Protein AF-A0A9X9F4F4-F1 (afdb_monomer)

Radius of gyration: 22.01 Å; Cα contacts (8 Å, |Δi|>4): 458; chains: 1; bounding box: 58×42×64 Å

Sequence (298 aa):
DYKIDKTKNDIFIENDKLVVYHFACITIFTENDFDLWSLGEISIPNNILNHIYTPYLERIQFVLKQLKDKFNKDTKQFLSKKDINKAQTLYKDSQLRRKMNQSNHFMNFSMIISKERLIQGLTSYYSLENFNAKFTVWICCMDDLTYQILEKLKLKHAILIPVKDIENHELLSIKNDRSLQEYCWTLKAPLCLHVLSLYPEVDHIIYCDADMYFFTAPNIILNEWWKYSVFLCPQRSSTEIESIHGIYQAGLVGFKNDQNSKEILTWWKDKCLEYCNNQYDVEMNRWGDQKYLNHIPN

pLDDT: mean 94.74, std 4.6, range [61.69, 98.81]

Structure (mmCIF, N/CA/C/O backbone):
data_AF-A0A9X9F4F4-F1
#
_entry.id   AF-A0A9X9F4F4-F1
#
loop_
_atom_site.group_PDB
_atom_site.id
_atom_site.type_symbol
_atom_site.label_atom_id
_atom_site.label_alt_id
_atom_site.label_comp_id
_atom_site.label_asym_id
_atom_site.label_entity_id
_atom_site.label_seq_id
_atom_site.pdbx_PDB_ins_code
_atom_site.Cartn_x
_atom_site.Cartn_y
_atom_site.Cartn_z
_atom_site.occupancy
_atom_site.B_iso_or_equiv
_atom_site.auth_seq_id
_atom_site.auth_comp_id
_atom_site.auth_asym_id
_atom_site.auth_atom_id
_atom_site.pdbx_PDB_model_num
ATOM 1 N N . ASP A 1 1 ? -21.954 -14.453 7.450 1.00 61.69 1 ASP A N 1
ATOM 2 C CA . ASP A 1 1 ? -22.001 -13.006 7.181 1.00 61.69 1 ASP A CA 1
ATOM 3 C C . ASP A 1 1 ? -23.396 -12.490 7.416 1.00 61.69 1 ASP A C 1
ATOM 5 O O . ASP A 1 1 ? -24.299 -12.905 6.703 1.00 61.69 1 ASP A O 1
ATOM 9 N N . TYR A 1 2 ? -23.571 -11.659 8.444 1.00 76.44 2 TYR A N 1
ATOM 10 C CA . TYR A 1 2 ? -24.844 -10.980 8.654 1.00 76.44 2 TYR A CA 1
ATOM 11 C C . TYR A 1 2 ? -24.893 -9.699 7.821 1.00 76.44 2 TYR A C 1
ATOM 13 O O . TYR A 1 2 ? -23.916 -8.940 7.776 1.00 76.44 2 TYR A O 1
ATOM 21 N N . LYS A 1 3 ? -26.025 -9.433 7.175 1.00 82.19 3 LYS A N 1
ATOM 22 C CA . LYS A 1 3 ? -26.271 -8.175 6.479 1.00 82.19 3 LYS A CA 1
ATOM 23 C C . LYS A 1 3 ? -26.500 -7.074 7.511 1.00 82.19 3 LYS A C 1
ATOM 25 O O . LYS A 1 3 ? -27.398 -7.166 8.340 1.00 82.19 3 LYS A O 1
ATOM 30 N N . ILE A 1 4 ? -25.676 -6.029 7.460 1.00 86.81 4 ILE A N 1
ATOM 31 C CA . ILE A 1 4 ? -25.854 -4.834 8.290 1.00 86.81 4 ILE A CA 1
ATOM 32 C C . ILE A 1 4 ? -26.384 -3.722 7.406 1.00 86.81 4 ILE A C 1
ATOM 34 O O . ILE A 1 4 ? -25.671 -3.256 6.516 1.00 86.81 4 ILE A O 1
ATOM 38 N N . ASP A 1 5 ? -27.604 -3.284 7.685 1.00 83.12 5 ASP A N 1
ATOM 39 C CA . ASP A 1 5 ? -28.220 -2.148 7.015 1.00 83.12 5 ASP A CA 1
ATOM 40 C C . ASP A 1 5 ? -28.295 -0.968 7.989 1.00 83.12 5 ASP A C 1
ATOM 42 O O . ASP A 1 5 ? -28.685 -1.106 9.150 1.00 83.12 5 ASP A O 1
ATOM 46 N N . LYS A 1 6 ? -27.911 0.223 7.524 1.00 81.81 6 LYS A N 1
ATOM 47 C CA . LYS A 1 6 ? -28.028 1.463 8.296 1.00 81.81 6 LYS A CA 1
ATOM 48 C C . LYS A 1 6 ? -29.009 2.401 7.612 1.00 81.81 6 LYS A C 1
ATOM 50 O O . LYS A 1 6 ? -28.782 2.861 6.496 1.00 81.81 6 LYS A O 1
ATOM 55 N N . THR A 1 7 ? -30.080 2.728 8.322 1.00 83.94 7 THR A N 1
ATOM 56 C CA . THR A 1 7 ? -30.964 3.846 7.979 1.00 83.94 7 THR A CA 1
ATOM 57 C C . THR A 1 7 ? -30.483 5.116 8.689 1.00 83.94 7 THR A C 1
ATOM 59 O O . THR A 1 7 ? -29.513 5.092 9.448 1.00 83.94 7 THR A O 1
ATOM 62 N N . LYS A 1 8 ? -31.147 6.257 8.468 1.00 78.56 8 LYS A N 1
ATOM 63 C CA . LYS A 1 8 ? -30.729 7.543 9.055 1.00 78.56 8 LYS A CA 1
ATOM 64 C C . LYS A 1 8 ? -30.607 7.502 10.588 1.00 78.56 8 LYS A C 1
ATOM 66 O O . LYS A 1 8 ? -29.717 8.157 11.122 1.00 78.56 8 LYS A O 1
ATOM 71 N N . ASN A 1 9 ? -31.458 6.727 11.264 1.00 83.69 9 ASN A N 1
ATOM 72 C CA . ASN A 1 9 ? -31.526 6.686 12.728 1.00 83.69 9 ASN A CA 1
ATOM 73 C C . ASN A 1 9 ? -31.243 5.303 13.329 1.00 83.69 9 ASN A C 1
ATOM 75 O O . ASN A 1 9 ? -30.870 5.232 14.494 1.00 83.69 9 ASN A O 1
ATOM 79 N N . ASP A 1 10 ? -31.397 4.228 12.552 1.00 91.56 10 ASP A N 1
ATOM 80 C CA . ASP A 1 10 ? -31.402 2.863 13.075 1.00 91.56 10 ASP A CA 1
ATOM 81 C C . ASP A 1 10 ? -30.423 1.961 12.319 1.00 91.56 10 ASP A C 1
ATOM 83 O O . ASP A 1 10 ? -30.266 2.078 11.098 1.00 91.56 10 ASP A O 1
ATOM 87 N N . ILE A 1 11 ? -29.796 1.046 13.056 1.00 93.00 11 ILE A N 1
ATOM 88 C CA . ILE A 1 11 ? -28.955 -0.032 12.530 1.00 93.00 11 ILE A CA 1
ATOM 89 C C . ILE A 1 11 ? -29.763 -1.324 12.611 1.00 93.00 11 ILE A C 1
ATOM 91 O O . ILE A 1 11 ? -30.429 -1.567 13.616 1.00 93.00 11 ILE A O 1
ATOM 95 N N . PHE A 1 12 ? -29.688 -2.145 11.574 1.00 92.62 12 PHE A N 1
ATOM 96 C CA . PHE A 1 12 ? -30.334 -3.447 11.502 1.00 92.62 12 PHE A CA 1
ATOM 97 C C . PHE A 1 12 ? -29.280 -4.532 11.302 1.0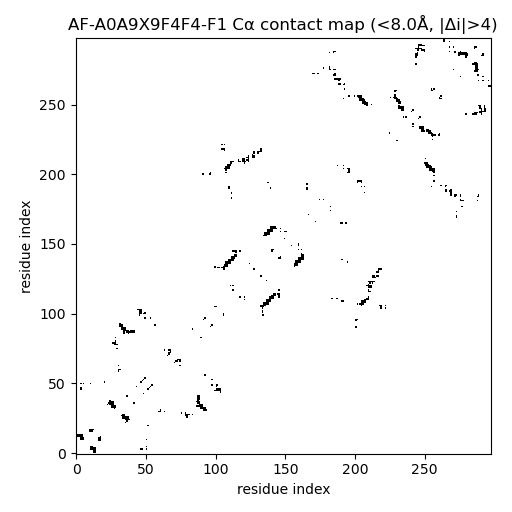0 92.62 12 PHE A C 1
ATOM 99 O O . PHE A 1 12 ? -28.302 -4.325 10.580 1.00 92.62 12 PHE A O 1
ATOM 106 N N . ILE A 1 13 ? -29.485 -5.673 11.953 1.00 91.81 13 ILE A N 1
ATOM 107 C CA . ILE A 1 13 ? -28.789 -6.923 11.652 1.00 91.81 13 ILE A CA 1
ATOM 108 C C . ILE A 1 13 ? -29.833 -7.824 11.004 1.00 91.81 13 ILE A C 1
ATOM 110 O O . ILE A 1 13 ? -30.834 -8.158 11.634 1.00 91.81 13 ILE A O 1
ATOM 114 N N . GLU A 1 14 ? -29.632 -8.163 9.735 1.00 89.50 14 GLU A N 1
ATOM 115 C CA . GLU A 1 14 ? -30.674 -8.727 8.877 1.00 89.50 14 GLU A CA 1
ATOM 116 C C . GLU A 1 14 ? -31.918 -7.825 8.853 1.00 89.50 14 GLU A C 1
ATOM 118 O O . GLU A 1 14 ? -31.863 -6.697 8.366 1.00 89.50 14 GLU A O 1
ATOM 123 N N . ASN A 1 15 ? -33.032 -8.302 9.408 1.00 91.31 15 ASN A N 1
ATOM 124 C CA . ASN A 1 15 ? -34.292 -7.570 9.483 1.00 91.31 15 ASN A CA 1
ATOM 125 C C . ASN A 1 15 ? -34.570 -7.020 10.891 1.00 91.31 15 ASN A C 1
ATOM 127 O O . ASN A 1 15 ? -35.565 -6.322 11.090 1.00 91.31 15 ASN A O 1
ATOM 131 N N . ASP A 1 16 ? -33.703 -7.310 11.863 1.00 93.12 16 ASP A N 1
ATOM 132 C CA . ASP A 1 16 ? -33.916 -6.960 13.261 1.00 93.12 16 ASP A CA 1
ATOM 133 C C . ASP A 1 16 ? -33.213 -5.654 13.613 1.00 93.12 16 ASP A C 1
ATOM 135 O O . ASP A 1 16 ? -32.014 -5.467 13.388 1.00 93.12 16 ASP A O 1
ATOM 139 N N . LYS A 1 17 ? -33.971 -4.728 14.204 1.00 94.94 17 LYS A N 1
ATOM 140 C CA . LYS A 1 17 ? -33.437 -3.451 14.676 1.00 94.94 17 LYS A CA 1
ATOM 141 C C . LYS A 1 17 ? -32.487 -3.685 15.850 1.00 94.94 17 LYS A C 1
ATOM 143 O O . LYS A 1 17 ? -32.887 -4.195 16.896 1.00 94.94 17 LYS A O 1
ATOM 148 N N . LEU A 1 18 ? -31.242 -3.242 15.706 1.00 94.94 18 LEU A N 1
ATOM 149 C CA . LEU A 1 18 ? -30.229 -3.324 16.749 1.00 94.94 18 LEU A CA 1
ATOM 150 C C . LEU A 1 18 ? -30.522 -2.298 17.849 1.00 94.94 18 LEU A C 1
ATOM 152 O O . LEU A 1 18 ? -30.430 -1.090 17.633 1.00 94.94 18 LEU A O 1
ATOM 156 N N . VAL A 1 19 ? -30.856 -2.788 19.044 1.00 94.25 19 VAL A N 1
ATOM 157 C CA . VAL A 1 19 ? -31.113 -1.949 20.228 1.00 94.25 19 VAL A CA 1
ATOM 158 C C . VAL A 1 19 ? -29.883 -1.862 21.132 1.00 94.25 19 VAL A C 1
ATOM 160 O O . VAL A 1 19 ? -29.534 -0.785 21.609 1.00 94.25 19 VAL A O 1
ATOM 163 N N . VAL A 1 20 ? -29.214 -2.992 21.366 1.00 94.12 20 VAL A N 1
ATOM 164 C CA . VAL A 1 20 ? -28.024 -3.086 22.215 1.00 94.12 20 VAL A CA 1
ATOM 165 C C . VAL A 1 20 ? -27.033 -4.069 21.605 1.00 94.12 20 VAL A C 1
ATOM 167 O O . VAL A 1 20 ? -27.428 -5.099 21.065 1.00 94.12 20 VAL A O 1
ATOM 170 N N . TYR A 1 21 ? -25.744 -3.750 21.704 1.00 93.88 21 TYR A N 1
ATOM 171 C CA . TYR A 1 21 ? -24.652 -4.626 21.299 1.00 93.88 21 TYR A CA 1
ATOM 172 C C . TYR A 1 21 ? -23.685 -4.792 22.470 1.00 93.88 21 TYR A C 1
ATOM 174 O O . TYR A 1 21 ? -23.267 -3.810 23.086 1.00 93.88 21 TYR A O 1
ATOM 182 N N . HIS A 1 22 ? -23.346 -6.034 22.800 1.00 94.69 22 HIS A N 1
ATOM 183 C CA . HIS A 1 22 ? -22.401 -6.333 23.867 1.00 94.69 22 HIS A CA 1
ATOM 184 C C . HIS A 1 22 ? -20.982 -6.418 23.290 1.00 94.69 22 HIS A C 1
ATOM 186 O O . HIS A 1 22 ? -20.635 -7.388 22.621 1.00 94.69 22 HIS A O 1
ATOM 192 N N . PHE A 1 23 ? -20.149 -5.413 23.573 1.00 94.75 23 PHE A N 1
ATOM 193 C CA . PHE A 1 23 ? -18.733 -5.365 23.181 1.00 94.75 23 PHE A CA 1
ATOM 194 C C . PHE A 1 23 ? -17.868 -6.220 24.119 1.00 94.75 23 PHE A C 1
ATOM 196 O O . PHE A 1 23 ? -17.031 -5.715 24.868 1.00 94.75 23 PHE A O 1
ATOM 203 N N . ALA A 1 24 ? -18.132 -7.525 24.128 1.00 91.75 24 ALA A N 1
ATOM 204 C CA . ALA A 1 24 ? -17.438 -8.473 24.985 1.00 91.75 24 ALA A CA 1
ATOM 205 C C . ALA A 1 24 ? -15.931 -8.511 24.685 1.00 91.75 24 ALA A C 1
ATOM 207 O O . ALA A 1 24 ? -15.508 -8.431 23.534 1.00 91.75 24 ALA A O 1
ATOM 208 N N . CYS A 1 25 ? -15.126 -8.675 25.738 1.00 94.38 25 CYS A N 1
ATOM 209 C CA . CYS A 1 25 ? -13.682 -8.921 25.647 1.00 94.38 25 CYS A CA 1
ATOM 210 C C . CYS A 1 25 ? -12.856 -7.819 24.956 1.00 94.38 25 CYS A C 1
ATOM 212 O O . CYS A 1 25 ? -11.694 -8.074 24.618 1.00 94.38 25 CYS A O 1
ATOM 214 N N . ILE A 1 26 ? -13.405 -6.608 24.803 1.00 96.44 26 ILE A N 1
ATOM 215 C CA . ILE A 1 26 ? -12.648 -5.458 24.309 1.00 96.44 26 ILE A CA 1
ATOM 216 C C . ILE A 1 26 ? -11.576 -5.045 25.324 1.00 96.44 26 ILE A C 1
ATOM 218 O O . ILE A 1 26 ? -11.833 -4.941 26.526 1.00 96.44 26 ILE A O 1
ATOM 222 N N . THR A 1 27 ? -10.360 -4.801 24.845 1.00 97.19 27 THR A N 1
ATOM 223 C CA . THR A 1 27 ? -9.268 -4.232 25.645 1.00 97.19 27 THR A CA 1
ATOM 224 C C . THR A 1 27 ? -8.914 -2.859 25.090 1.00 97.19 27 THR A C 1
ATOM 226 O O . THR A 1 27 ? -8.749 -2.710 23.886 1.00 97.19 27 THR A O 1
ATOM 229 N N . ILE A 1 28 ? -8.787 -1.857 25.960 1.00 97.38 28 ILE A N 1
ATOM 230 C CA . ILE A 1 28 ? -8.429 -0.483 25.582 1.00 97.38 28 ILE A CA 1
ATOM 231 C C . ILE A 1 28 ? -6.976 -0.249 26.005 1.00 97.38 28 ILE A C 1
A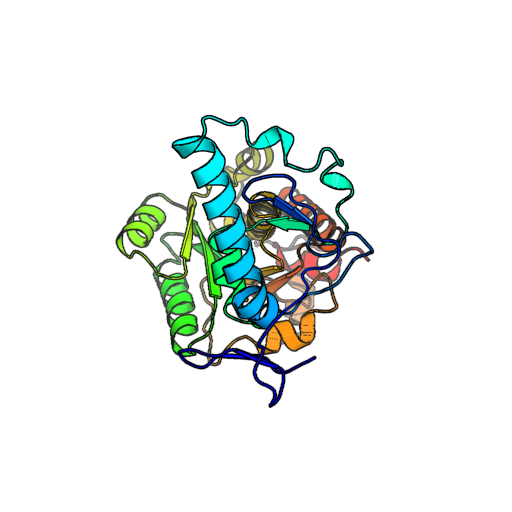TOM 233 O O . ILE A 1 28 ? -6.697 -0.226 27.204 1.00 97.38 28 ILE A O 1
ATOM 237 N N . PHE A 1 29 ? -6.052 -0.108 25.054 1.00 96.62 29 PHE A N 1
ATOM 238 C CA . PHE A 1 29 ? -4.634 0.156 25.342 1.00 96.62 29 PHE A CA 1
ATOM 239 C C . PHE A 1 29 ? -4.330 1.654 25.353 1.00 96.62 29 PHE A C 1
ATOM 241 O O . PHE A 1 29 ? -3.624 2.139 26.237 1.00 96.62 29 PHE A O 1
ATOM 248 N N . THR A 1 30 ? -4.884 2.391 24.388 1.00 94.44 30 THR A N 1
ATOM 249 C CA . THR A 1 30 ? -4.762 3.851 24.267 1.00 94.44 30 THR A CA 1
ATOM 250 C C . THR A 1 30 ? -6.112 4.462 23.873 1.00 94.44 30 THR A C 1
ATOM 252 O O . THR A 1 30 ? -7.121 3.766 23.798 1.00 94.44 30 THR A O 1
ATOM 255 N N . GLU A 1 31 ? -6.153 5.771 23.610 1.00 92.94 31 GLU A N 1
ATOM 256 C CA . GLU A 1 31 ? -7.338 6.424 23.032 1.00 92.94 31 GLU A CA 1
ATOM 257 C C . GLU A 1 31 ? -7.681 5.894 21.624 1.00 92.94 31 GLU A C 1
ATOM 259 O O . GLU A 1 31 ? -8.823 6.030 21.186 1.00 92.94 31 GLU A O 1
ATOM 264 N N . ASN A 1 32 ? -6.716 5.281 20.926 1.00 94.56 32 ASN A N 1
ATOM 265 C CA . ASN A 1 32 ? -6.869 4.830 19.542 1.00 94.56 32 ASN A CA 1
ATOM 266 C C . ASN A 1 32 ? -6.520 3.351 19.323 1.00 94.56 32 ASN A C 1
ATOM 268 O O . ASN A 1 32 ? -6.837 2.829 18.261 1.00 94.56 32 ASN A O 1
ATOM 272 N N . ASP A 1 33 ? -5.890 2.675 20.282 1.00 95.69 33 ASP A N 1
ATOM 273 C CA . ASP A 1 33 ? -5.442 1.289 20.137 1.00 95.69 33 ASP A CA 1
ATOM 274 C C . ASP A 1 33 ? -6.273 0.351 21.014 1.00 95.69 33 ASP A C 1
ATOM 276 O O . ASP A 1 33 ? -6.352 0.511 22.240 1.00 95.69 33 ASP A O 1
ATOM 280 N N . PHE A 1 34 ? -6.866 -0.656 20.376 1.00 96.62 34 PHE A N 1
ATOM 281 C CA . PHE A 1 34 ? -7.807 -1.592 20.979 1.00 96.62 34 PHE A CA 1
ATOM 282 C C . PHE A 1 34 ? -7.467 -3.039 20.607 1.00 96.62 34 PHE A C 1
ATOM 284 O O . PHE A 1 34 ? -6.945 -3.303 19.529 1.00 96.62 34 PHE A O 1
ATOM 291 N N . ASP A 1 35 ? -7.825 -3.987 21.470 1.00 96.94 35 ASP A N 1
ATOM 292 C CA . ASP A 1 35 ? -8.079 -5.373 21.065 1.00 96.94 35 ASP A CA 1
ATOM 293 C C . ASP A 1 35 ? -9.596 -5.537 20.988 1.00 96.94 35 ASP A C 1
ATOM 295 O O . ASP A 1 35 ? -10.263 -5.467 22.025 1.00 96.94 35 ASP A O 1
ATOM 299 N N . LEU A 1 36 ? -10.160 -5.682 19.785 1.00 96.44 36 LEU A N 1
ATOM 300 C CA . LEU A 1 36 ? -11.618 -5.756 19.621 1.00 96.44 36 LEU A CA 1
ATOM 301 C C . LEU A 1 36 ? -12.203 -7.083 20.108 1.00 96.44 36 LEU A C 1
ATOM 303 O O . LEU A 1 36 ? -13.408 -7.149 20.361 1.00 96.44 36 LEU A O 1
ATOM 307 N N . TRP A 1 37 ? -11.365 -8.113 20.248 1.00 96.00 37 TRP A N 1
ATOM 308 C CA . TRP A 1 37 ? -11.750 -9.429 20.735 1.00 96.00 37 TRP A CA 1
ATOM 309 C C . TRP A 1 37 ? -10.528 -10.177 21.280 1.00 96.00 37 TRP A C 1
ATOM 311 O O . TRP A 1 37 ? -9.806 -10.850 20.554 1.00 96.00 37 TRP A O 1
ATOM 321 N N . SER A 1 38 ? -10.318 -10.099 22.595 1.00 94.38 38 SER A N 1
ATOM 322 C CA . SER A 1 38 ? -9.105 -10.642 23.232 1.00 94.38 38 SER A CA 1
ATOM 323 C C . SER A 1 38 ? -9.073 -12.164 23.449 1.00 94.38 38 SER A C 1
ATOM 325 O O . SER A 1 38 ? -8.119 -12.667 24.041 1.00 94.38 38 SER A O 1
ATOM 327 N N . LEU A 1 39 ? -10.095 -12.908 23.003 1.00 93.38 39 LEU A N 1
ATOM 328 C CA . LEU A 1 39 ? -10.155 -14.374 23.145 1.00 93.38 39 LEU A CA 1
ATOM 329 C C . LEU A 1 39 ? -9.643 -15.140 21.913 1.00 93.38 39 LEU A C 1
ATOM 331 O O . LEU A 1 39 ? -9.576 -16.366 21.960 1.00 93.38 39 LEU A O 1
ATOM 335 N N . GLY A 1 40 ? -9.297 -14.450 20.826 1.00 92.50 40 GLY A N 1
ATOM 336 C CA . GLY A 1 40 ? -8.729 -15.059 19.623 1.00 92.50 40 GLY A CA 1
ATOM 337 C C . GLY A 1 40 ? -8.733 -14.106 18.432 1.00 92.50 40 GLY A C 1
ATOM 338 O O . GLY A 1 40 ? -9.231 -12.987 18.522 1.00 92.50 40 GLY A O 1
ATOM 339 N N . GLU A 1 41 ? -8.167 -14.536 17.314 1.00 90.25 41 GLU A N 1
ATOM 340 C CA . GLU A 1 41 ? -8.208 -13.765 16.071 1.00 90.25 41 GLU A CA 1
ATOM 341 C C . GLU A 1 41 ? -9.572 -13.920 15.396 1.00 90.25 41 GLU A C 1
ATOM 343 O O . GLU A 1 41 ? -10.027 -15.036 15.130 1.00 90.25 41 GLU A O 1
ATOM 348 N N . ILE A 1 42 ? -10.231 -12.796 15.106 1.00 90.31 42 ILE A N 1
ATOM 349 C CA . ILE A 1 42 ? -11.454 -12.775 14.300 1.00 90.31 42 ILE A CA 1
ATOM 350 C C . ILE A 1 42 ? -11.366 -11.717 13.204 1.00 90.31 42 ILE A C 1
ATOM 352 O O . ILE A 1 42 ? -10.881 -10.606 13.411 1.00 90.31 42 ILE A O 1
ATOM 356 N N . SER A 1 43 ? -11.895 -12.046 12.026 1.00 87.31 43 SER A N 1
ATOM 357 C CA . SER A 1 43 ? -12.131 -11.057 10.977 1.00 87.31 43 SER A CA 1
ATOM 358 C C . SER A 1 43 ? -13.493 -10.406 11.207 1.00 87.31 43 SER A C 1
ATOM 360 O O . SER A 1 43 ? -14.519 -11.087 11.197 1.00 87.31 43 SER A O 1
ATOM 362 N N . ILE A 1 44 ? -13.502 -9.093 11.444 1.00 90.19 44 ILE A N 1
ATOM 363 C CA . ILE A 1 44 ? -14.729 -8.314 11.625 1.00 90.19 44 ILE A CA 1
ATOM 364 C C . ILE A 1 44 ? -15.024 -7.573 10.313 1.00 90.19 44 ILE A C 1
ATOM 366 O O . ILE A 1 44 ? -14.214 -6.742 9.902 1.00 90.19 44 ILE A O 1
ATOM 370 N N . PRO A 1 45 ? -16.173 -7.822 9.662 1.00 89.44 45 PRO A N 1
ATOM 371 C CA . PRO A 1 45 ? -16.588 -7.089 8.471 1.00 89.44 45 PRO A CA 1
ATOM 372 C C . PRO A 1 45 ? -16.561 -5.562 8.652 1.00 89.44 45 PRO A C 1
ATOM 374 O O . PRO A 1 45 ? -17.011 -5.032 9.672 1.00 89.44 45 PRO A O 1
ATOM 377 N N . ASN A 1 46 ? -16.101 -4.836 7.631 1.00 90.69 46 ASN A N 1
ATOM 378 C CA . ASN A 1 46 ? -15.990 -3.373 7.646 1.00 90.69 46 ASN A CA 1
ATOM 379 C C . ASN A 1 46 ? -17.330 -2.676 7.919 1.00 90.69 46 ASN A C 1
ATOM 381 O O . ASN A 1 46 ? -17.366 -1.687 8.646 1.00 90.69 46 ASN A O 1
ATOM 385 N N . ASN A 1 47 ? -18.449 -3.203 7.416 1.00 89.19 47 ASN A N 1
ATOM 386 C CA . ASN A 1 47 ? -19.780 -2.674 7.736 1.00 89.19 47 ASN A CA 1
ATOM 387 C C . ASN A 1 47 ? -20.129 -2.787 9.237 1.00 89.19 47 ASN A C 1
ATOM 389 O O . ASN A 1 47 ? -20.716 -1.853 9.786 1.00 89.19 47 ASN A O 1
ATOM 393 N N . ILE A 1 48 ? -19.725 -3.866 9.919 1.00 92.12 48 ILE A N 1
ATOM 394 C CA . ILE A 1 48 ? -19.851 -4.006 11.381 1.00 92.12 48 ILE A CA 1
ATOM 395 C C . ILE A 1 48 ? -18.916 -3.019 12.084 1.00 92.12 48 ILE A C 1
ATOM 397 O O . ILE A 1 48 ? -19.351 -2.307 12.994 1.00 92.12 48 ILE A O 1
ATOM 401 N N . LEU A 1 49 ? -17.659 -2.917 11.639 1.00 93.94 49 LEU A N 1
ATOM 402 C CA . LEU A 1 49 ? -16.708 -1.954 12.196 1.00 93.94 49 LEU A CA 1
ATOM 403 C C . LEU A 1 49 ? -17.246 -0.518 12.100 1.00 93.94 49 LEU A C 1
ATOM 405 O O . LEU A 1 49 ? -17.264 0.199 13.093 1.00 93.94 49 LEU A O 1
ATOM 409 N N . ASN A 1 50 ? -17.758 -0.124 10.936 1.00 93.38 50 ASN A N 1
ATOM 410 C CA . ASN A 1 50 ? -18.259 1.221 10.654 1.00 93.38 50 ASN A CA 1
ATOM 411 C C . ASN A 1 50 ? -19.565 1.554 11.380 1.00 93.38 50 ASN A C 1
ATOM 413 O O . ASN A 1 50 ? -19.745 2.663 11.880 1.00 93.38 50 ASN A O 1
ATOM 417 N N . HIS A 1 51 ? -20.525 0.629 11.394 1.00 92.38 51 HIS A N 1
ATOM 418 C CA . HIS A 1 51 ? -21.860 0.928 11.904 1.00 92.38 51 HIS A CA 1
ATOM 419 C C . HIS A 1 51 ? -22.020 0.619 13.390 1.00 92.38 51 HIS A C 1
ATOM 421 O O . HIS A 1 51 ? -22.779 1.324 14.046 1.00 92.38 51 HIS A O 1
ATOM 427 N N . ILE A 1 52 ? -21.294 -0.364 13.929 1.00 93.88 52 ILE A N 1
ATOM 428 C CA . ILE A 1 52 ? -21.452 -0.822 15.317 1.00 93.88 52 ILE A CA 1
ATOM 429 C C . ILE A 1 52 ? -20.253 -0.408 16.178 1.00 93.88 52 ILE A C 1
ATOM 431 O O . ILE A 1 52 ? -20.446 0.227 17.215 1.00 93.88 52 ILE A O 1
ATOM 435 N N . TYR A 1 53 ? -19.018 -0.702 15.755 1.00 95.56 53 TYR A N 1
ATOM 436 C 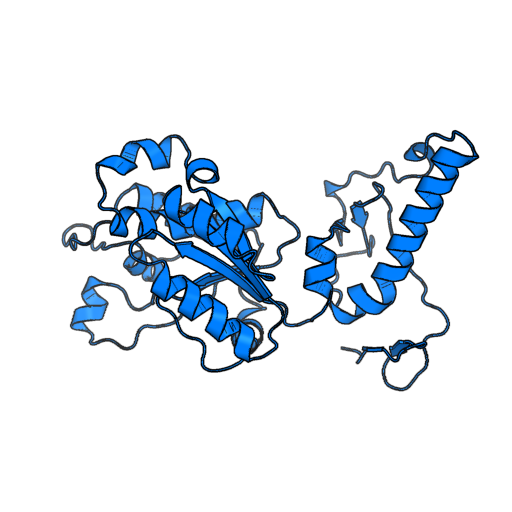CA . TYR A 1 53 ? -17.835 -0.403 16.575 1.00 95.56 53 TYR A CA 1
ATOM 437 C C . TYR A 1 53 ? -17.465 1.081 16.569 1.00 95.56 53 TYR A C 1
ATOM 439 O O . TYR A 1 53 ? -17.243 1.640 17.638 1.00 95.56 53 TYR A O 1
ATOM 447 N N . THR A 1 54 ? -17.439 1.757 15.416 1.00 94.88 54 THR A N 1
ATOM 448 C CA . THR A 1 54 ? -17.012 3.166 15.332 1.00 94.88 54 THR A CA 1
ATOM 449 C C . THR A 1 54 ? -17.782 4.087 16.292 1.00 94.88 54 THR A C 1
ATOM 451 O O . THR A 1 54 ? -17.117 4.780 17.061 1.00 94.88 54 THR A O 1
ATOM 454 N N . PRO A 1 55 ? -19.132 4.067 16.372 1.00 94.00 55 PRO A N 1
ATOM 455 C CA . PRO A 1 55 ? -19.856 4.904 17.336 1.00 94.00 55 PRO A CA 1
ATOM 456 C C . PRO A 1 55 ? -19.494 4.616 18.802 1.00 94.00 55 PRO A C 1
ATOM 458 O O . PRO A 1 55 ? -19.506 5.517 19.644 1.00 94.00 55 PRO A O 1
ATOM 461 N N . TYR A 1 56 ? -19.175 3.359 19.120 1.00 96.25 56 TYR A N 1
ATOM 462 C CA . TYR A 1 56 ? -18.761 2.955 20.460 1.00 96.25 56 TYR A CA 1
ATOM 463 C C . TYR A 1 56 ? -17.341 3.436 20.789 1.00 96.25 56 TYR A C 1
ATOM 465 O O . TYR A 1 56 ? -17.132 4.029 21.848 1.00 96.25 56 TYR A O 1
ATOM 473 N N . LEU A 1 57 ? -16.386 3.268 19.869 1.00 96.50 57 LEU A N 1
ATOM 474 C CA . LEU A 1 57 ? -15.006 3.737 20.042 1.00 96.50 57 LEU A CA 1
ATOM 475 C C . LEU A 1 57 ? -14.934 5.270 20.152 1.00 96.50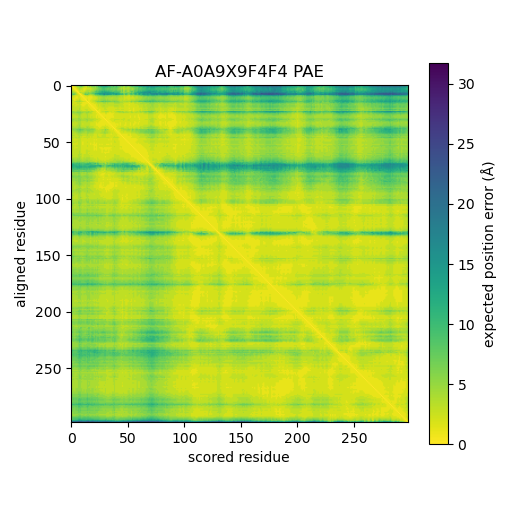 57 LEU A C 1
ATOM 477 O O . LEU A 1 57 ? -14.257 5.793 21.036 1.00 96.50 57 LEU A O 1
ATOM 481 N N . GLU A 1 58 ? -15.724 5.998 19.355 1.00 95.38 58 GLU A N 1
ATOM 482 C CA . GLU A 1 58 ? -15.878 7.456 19.481 1.00 95.38 58 GLU A CA 1
ATOM 483 C C . GLU A 1 58 ? -16.399 7.863 20.862 1.00 95.38 58 GLU A C 1
ATOM 485 O O . GLU A 1 58 ? -15.950 8.851 21.453 1.00 95.38 58 GLU A O 1
ATOM 490 N N . ARG A 1 59 ? -17.345 7.092 21.414 1.00 96.69 59 ARG A N 1
ATOM 491 C CA . ARG A 1 59 ? -17.862 7.341 22.759 1.00 96.69 59 ARG A CA 1
ATOM 492 C C . ARG A 1 59 ? -16.805 7.069 23.828 1.00 96.69 59 ARG A C 1
ATOM 494 O O . ARG A 1 59 ? -16.734 7.849 24.777 1.00 96.69 59 ARG A O 1
ATOM 501 N N . ILE A 1 60 ? -15.979 6.031 23.676 1.00 95.81 60 ILE A N 1
ATOM 502 C CA . ILE A 1 60 ? -14.836 5.774 24.568 1.00 95.81 60 ILE A CA 1
ATOM 503 C C . ILE A 1 60 ? -13.870 6.963 24.542 1.00 95.81 60 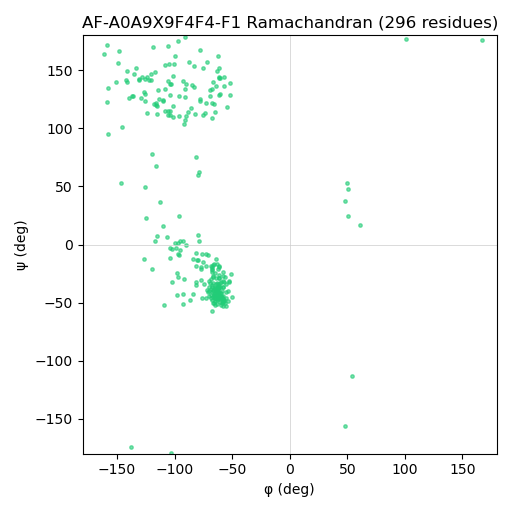ILE A C 1
ATOM 505 O O . ILE A 1 60 ? -13.569 7.516 25.599 1.00 95.81 60 ILE A O 1
ATOM 509 N N . GLN A 1 61 ? -13.447 7.406 23.354 1.00 94.62 61 GLN A N 1
ATOM 510 C CA . GLN A 1 61 ? -12.563 8.566 23.183 1.00 94.62 61 GLN A CA 1
ATOM 511 C C . GLN A 1 61 ? -13.138 9.821 23.848 1.00 94.62 61 GLN A C 1
ATOM 513 O O . GLN A 1 61 ? -12.445 10.516 24.593 1.00 94.62 61 GLN A O 1
ATOM 518 N N . PHE A 1 62 ? -14.430 10.087 23.640 1.00 95.19 62 PHE A N 1
ATOM 519 C CA . PHE A 1 62 ? -15.121 11.200 24.284 1.00 95.19 62 PHE A CA 1
ATOM 520 C C . PHE A 1 62 ? -15.093 11.096 25.817 1.00 95.19 62 PHE A C 1
ATOM 522 O O . PHE A 1 62 ? -14.809 12.086 26.491 1.00 95.19 62 PHE A O 1
ATOM 529 N N . VAL A 1 63 ? -15.365 9.914 26.382 1.00 95.19 63 VAL A N 1
ATOM 530 C CA . VAL A 1 63 ? -15.347 9.692 27.837 1.00 95.19 63 VAL A CA 1
ATOM 531 C C . VAL A 1 63 ? -13.939 9.864 28.407 1.00 95.19 63 VAL A C 1
ATOM 533 O O . VAL A 1 63 ? -13.785 10.558 29.412 1.00 95.19 63 VAL A O 1
ATOM 536 N N . LEU A 1 64 ? -12.909 9.308 27.759 1.00 93.88 64 LEU A N 1
ATOM 537 C CA . LEU A 1 64 ? -11.510 9.486 28.166 1.00 93.88 64 LEU A CA 1
ATOM 538 C C . LEU A 1 64 ? -11.130 10.971 28.179 1.00 93.88 64 LEU A C 1
ATOM 540 O O . LEU A 1 64 ? -10.612 11.468 29.182 1.00 93.88 64 LEU A O 1
ATOM 544 N N . LYS A 1 65 ? -11.486 11.709 27.123 1.00 92.75 65 LYS A N 1
ATOM 545 C CA . LYS A 1 65 ? -11.269 13.157 27.054 1.00 92.75 65 LYS A CA 1
ATOM 546 C C . LYS A 1 65 ? -11.989 13.906 28.179 1.00 92.75 65 LYS A C 1
ATOM 548 O O . LYS A 1 65 ? -11.384 14.749 28.830 1.00 92.75 65 LYS A O 1
ATOM 553 N N . GLN A 1 66 ? -13.250 13.579 28.469 1.00 93.75 66 GLN A N 1
ATOM 554 C CA . GLN A 1 66 ? -13.990 14.199 29.577 1.00 93.75 66 GLN A CA 1
ATOM 555 C C . GLN A 1 66 ? -13.359 13.908 30.947 1.00 93.75 66 GLN A C 1
ATOM 557 O O . GLN A 1 66 ? -13.311 14.798 31.794 1.00 93.75 66 GLN A O 1
ATOM 562 N N . LEU A 1 67 ? -12.857 12.689 31.176 1.00 92.12 67 LEU A N 1
ATOM 563 C CA . LEU A 1 67 ? -12.174 12.329 32.424 1.00 92.12 67 LEU A CA 1
ATOM 564 C C . LEU A 1 67 ? -10.896 13.145 32.631 1.00 92.12 67 LEU A C 1
ATOM 566 O O . LEU A 1 67 ? -10.634 13.619 33.739 1.00 92.12 67 LEU A O 1
ATOM 570 N N . LYS A 1 68 ? -10.140 13.352 31.554 1.00 90.62 68 LYS A N 1
ATOM 571 C CA . LYS A 1 68 ? -8.947 14.192 31.563 1.00 90.62 68 LYS A CA 1
ATOM 572 C C . LYS A 1 68 ? -9.299 15.664 31.781 1.00 90.62 68 LYS A C 1
ATOM 574 O O . LYS A 1 68 ? -8.853 16.256 32.758 1.00 90.62 68 LYS A O 1
ATOM 579 N N . ASP A 1 69 ? -10.143 16.230 30.922 1.00 92.00 69 ASP A N 1
ATOM 580 C CA . ASP A 1 69 ? -10.395 17.673 30.867 1.00 92.00 69 ASP A CA 1
ATOM 581 C C . ASP A 1 69 ? -11.204 18.173 32.073 1.00 92.00 69 ASP A C 1
ATOM 583 O O . ASP A 1 69 ? -10.951 19.257 32.595 1.00 92.00 69 ASP A O 1
ATOM 587 N N . LYS A 1 70 ? -12.191 17.392 32.528 1.00 88.31 70 LYS A N 1
ATOM 588 C CA . LYS A 1 70 ? -13.164 17.838 33.536 1.00 88.31 70 LYS A CA 1
ATOM 589 C C . LYS A 1 70 ? -12.807 17.414 34.957 1.00 88.31 70 LYS A C 1
ATOM 591 O O . LYS A 1 70 ? -13.197 18.082 35.909 1.00 88.31 70 LYS A O 1
ATOM 596 N N . PHE A 1 71 ? -12.084 16.305 35.104 1.00 82.94 71 PHE A N 1
ATOM 597 C CA . PHE A 1 71 ? -11.748 15.734 36.411 1.00 82.94 71 PHE A CA 1
ATOM 598 C C . PHE A 1 71 ? -10.241 15.709 36.690 1.00 82.94 71 PHE A C 1
ATOM 600 O O . PHE A 1 71 ? -9.838 15.206 37.741 1.00 82.94 71 PHE A O 1
ATOM 607 N N . ASN A 1 72 ? -9.421 16.243 35.771 1.00 84.00 72 ASN A N 1
ATOM 608 C CA . ASN A 1 72 ? -7.958 16.269 35.844 1.00 84.00 72 ASN A CA 1
ATOM 609 C C . ASN A 1 72 ? -7.366 14.897 36.218 1.00 84.00 72 ASN A C 1
ATOM 611 O O . ASN A 1 72 ? -6.443 14.790 37.027 1.00 84.00 72 ASN A O 1
ATOM 615 N N . LYS A 1 73 ? -7.971 13.819 35.699 1.00 84.56 73 LYS A N 1
ATOM 616 C CA . LYS A 1 73 ? -7.530 12.448 35.962 1.00 84.56 73 LYS A CA 1
ATOM 617 C C . LYS A 1 73 ? -6.517 12.021 34.914 1.00 84.56 73 LYS A C 1
ATOM 619 O O . LYS A 1 73 ? -6.731 12.226 33.722 1.00 84.56 73 LYS A O 1
ATOM 624 N N . ASP A 1 74 ? -5.466 11.338 35.363 1.00 87.25 74 ASP A N 1
ATOM 625 C CA . ASP A 1 74 ? -4.634 10.556 34.457 1.00 87.25 74 ASP A CA 1
ATOM 626 C C . ASP A 1 74 ? -5.464 9.377 33.941 1.00 87.25 74 ASP A C 1
ATOM 628 O O . ASP A 1 74 ? -5.817 8.464 34.692 1.00 87.25 74 ASP A O 1
ATOM 632 N N . THR A 1 75 ? -5.837 9.428 32.666 1.00 86.25 75 THR A N 1
ATOM 633 C CA . THR A 1 75 ? -6.657 8.398 32.028 1.00 86.25 75 THR A CA 1
ATOM 634 C C . THR A 1 75 ? -5.915 7.075 31.902 1.00 86.25 75 THR A C 1
ATOM 636 O O . THR A 1 75 ? -6.566 6.033 31.874 1.00 86.25 75 THR A O 1
ATOM 639 N N . LYS A 1 76 ? -4.572 7.084 31.928 1.00 87.31 76 LYS A N 1
ATOM 640 C CA . LYS A 1 76 ? -3.741 5.877 31.805 1.00 87.31 76 LYS A CA 1
ATOM 641 C C . LYS A 1 76 ? -4.032 4.834 32.878 1.00 87.31 76 LYS A C 1
ATOM 643 O O . LYS A 1 76 ? -3.859 3.648 32.626 1.00 87.31 76 LYS A O 1
ATOM 648 N N . GLN A 1 77 ? -4.510 5.245 34.054 1.00 90.50 77 GLN A N 1
ATOM 649 C CA . GLN A 1 77 ? -4.864 4.314 35.131 1.00 90.50 77 GLN A CA 1
ATOM 650 C C . GLN A 1 77 ? -6.085 3.432 34.807 1.00 90.50 77 GLN A C 1
ATOM 652 O O . GLN A 1 77 ? -6.253 2.388 35.432 1.00 90.50 77 GLN A O 1
ATOM 657 N N . PHE A 1 78 ? -6.931 3.853 33.860 1.00 91.00 78 PHE A N 1
ATOM 658 C CA . PHE A 1 78 ? -8.127 3.121 33.427 1.00 91.00 78 PHE A CA 1
ATOM 659 C C . PHE A 1 78 ? -7.879 2.266 32.178 1.00 91.00 78 PHE A C 1
ATOM 661 O O . PHE A 1 78 ? -8.750 1.494 31.784 1.00 91.00 78 PHE A O 1
ATOM 668 N N . LEU A 1 79 ? -6.713 2.420 31.546 1.00 94.75 79 LEU A N 1
ATOM 669 C CA . LEU A 1 79 ? -6.329 1.677 30.352 1.00 94.75 79 LEU A CA 1
ATOM 670 C C . LEU A 1 79 ? -5.670 0.349 30.736 1.00 94.75 79 LEU A C 1
ATOM 672 O O . LEU A 1 79 ? -5.136 0.168 31.834 1.00 94.75 79 LEU A O 1
ATOM 676 N N . SER A 1 80 ? -5.710 -0.598 29.808 1.00 96.06 80 SER A N 1
ATOM 677 C CA . SER A 1 80 ? -5.084 -1.902 29.971 1.00 96.06 80 SER A CA 1
ATOM 678 C C . SER A 1 80 ? -3.567 -1.781 30.080 1.00 96.06 80 SER A C 1
ATOM 680 O O . SER A 1 80 ? -2.924 -1.095 29.291 1.00 96.06 80 SER A O 1
ATOM 682 N N . LYS A 1 81 ? -2.986 -2.526 31.025 1.00 95.31 81 LYS A N 1
ATOM 683 C CA . LYS A 1 81 ? -1.531 -2.709 31.156 1.00 95.31 81 LYS A CA 1
ATOM 684 C C . LYS A 1 81 ? -1.013 -3.948 30.419 1.00 95.31 81 LYS A C 1
ATOM 686 O O . LYS A 1 81 ? 0.158 -4.289 30.558 1.00 95.31 81 LYS A O 1
ATOM 691 N N . LYS A 1 82 ? -1.886 -4.674 29.709 1.00 94.88 82 LYS A N 1
ATOM 692 C CA . LYS A 1 82 ? -1.469 -5.816 28.887 1.00 94.88 82 LYS A CA 1
ATOM 693 C C . LYS A 1 82 ? -0.535 -5.328 27.778 1.00 94.88 82 LYS A C 1
ATOM 695 O O . LYS A 1 82 ? -0.677 -4.212 27.289 1.00 94.88 82 LYS A O 1
ATOM 700 N N . ASP A 1 83 ? 0.384 -6.194 27.376 1.00 94.94 83 ASP A N 1
ATOM 701 C CA . ASP A 1 83 ? 1.249 -5.953 26.226 1.00 94.94 83 ASP A CA 1
ATOM 702 C C . ASP A 1 83 ? 0.410 -5.926 24.940 1.00 94.94 83 ASP A C 1
ATOM 704 O O . ASP A 1 83 ? -0.266 -6.906 24.620 1.00 94.94 83 ASP A O 1
ATOM 708 N N . ILE A 1 84 ? 0.451 -4.802 24.224 1.00 94.81 84 ILE A N 1
ATOM 709 C CA . ILE A 1 84 ? -0.290 -4.593 22.975 1.00 94.81 84 ILE A CA 1
ATOM 710 C C . ILE A 1 84 ? 0.122 -5.590 21.888 1.00 94.81 84 ILE A C 1
ATOM 712 O O . ILE A 1 84 ? -0.711 -5.994 21.085 1.00 94.81 84 ILE A O 1
ATOM 716 N N . ASN A 1 85 ? 1.368 -6.072 21.913 1.00 92.75 85 ASN A N 1
ATOM 717 C CA . ASN A 1 85 ? 1.861 -7.054 20.944 1.00 92.75 85 ASN A CA 1
ATOM 718 C C . ASN A 1 85 ? 1.243 -8.447 21.139 1.00 92.75 85 ASN A C 1
ATOM 720 O O . ASN A 1 85 ? 1.439 -9.330 20.312 1.00 92.75 85 ASN A O 1
ATOM 724 N N . LYS A 1 86 ? 0.510 -8.658 22.241 1.00 94.69 86 LYS A N 1
ATOM 725 C CA . LYS A 1 86 ? -0.245 -9.888 22.518 1.00 94.69 86 LYS A CA 1
ATOM 726 C C . LYS A 1 86 ? -1.733 -9.758 22.191 1.00 94.69 86 LYS A C 1
ATOM 728 O O . LYS A 1 86 ? -2.486 -10.698 22.462 1.00 94.69 86 LYS A O 1
ATOM 733 N N . ALA A 1 87 ? -2.164 -8.603 21.678 1.00 94.88 87 ALA A N 1
ATOM 734 C CA . ALA A 1 87 ? -3.532 -8.408 21.221 1.00 94.88 87 ALA A CA 1
ATOM 735 C C . ALA A 1 87 ? -3.870 -9.444 20.148 1.00 94.88 87 ALA A C 1
ATOM 737 O O . ALA A 1 87 ? -3.053 -9.719 19.273 1.00 94.88 87 ALA A O 1
ATOM 738 N N . GLN A 1 88 ? -5.063 -10.021 20.238 1.00 95.00 88 GLN A N 1
ATOM 739 C CA . GLN A 1 88 ? -5.503 -11.033 19.284 1.00 95.00 88 GLN A CA 1
ATOM 740 C C . GLN A 1 88 ? -6.153 -10.370 18.068 1.00 95.00 88 GLN A C 1
ATOM 742 O O . GLN A 1 88 ? -5.782 -10.642 16.938 1.00 95.00 88 GLN A O 1
ATOM 747 N N . THR A 1 89 ? -7.068 -9.424 18.285 1.00 93.75 89 THR A N 1
ATOM 748 C CA . THR A 1 89 ? -7.706 -8.655 17.209 1.00 93.75 89 THR A CA 1
ATOM 749 C C . THR A 1 89 ? -7.322 -7.182 17.347 1.00 93.75 89 THR A C 1
ATOM 751 O O . THR A 1 89 ? -8.145 -6.329 17.701 1.00 93.75 89 THR A O 1
ATOM 754 N N . LEU A 1 90 ? -6.033 -6.891 17.126 1.00 93.88 90 LEU A N 1
ATOM 755 C CA . LEU A 1 90 ? -5.484 -5.539 17.232 1.00 93.88 90 LEU A CA 1
ATOM 756 C C . LEU A 1 90 ? -6.172 -4.592 16.242 1.00 93.88 90 LEU A C 1
ATOM 758 O O . LEU A 1 90 ? -6.250 -4.857 15.043 1.00 93.88 90 LEU A O 1
ATOM 762 N N . TYR A 1 91 ? -6.631 -3.454 16.745 1.00 94.62 91 TYR A N 1
ATOM 763 C CA . TYR A 1 91 ? -7.335 -2.455 15.962 1.00 94.62 91 TYR A CA 1
ATOM 764 C C . TYR A 1 91 ? -6.894 -1.050 16.346 1.00 94.62 91 TYR A C 1
ATOM 766 O O . TYR A 1 91 ? -6.986 -0.640 17.505 1.00 94.62 91 TYR A O 1
ATOM 774 N N . LYS A 1 92 ? -6.475 -0.294 15.332 1.00 94.00 92 LYS A N 1
ATOM 775 C CA . LYS A 1 92 ? -6.124 1.118 15.443 1.00 94.00 92 LYS A CA 1
ATOM 776 C C . LYS A 1 92 ? -7.235 1.978 14.852 1.00 94.00 92 LYS A C 1
ATOM 778 O O . LYS A 1 92 ? -7.486 1.943 13.647 1.00 94.00 92 LYS A O 1
ATOM 783 N N . ASP A 1 93 ? -7.883 2.774 15.689 1.00 94.88 93 ASP A N 1
ATOM 784 C CA . ASP A 1 93 ? -8.947 3.693 15.299 1.00 94.88 93 ASP A CA 1
ATOM 785 C C . ASP A 1 93 ? -8.381 5.001 14.729 1.00 94.88 93 ASP A C 1
ATOM 787 O O . ASP A 1 93 ? -8.354 6.044 15.381 1.00 94.88 93 ASP A O 1
ATOM 791 N N . SER A 1 94 ? -7.886 4.940 13.494 1.00 93.81 94 SER A N 1
ATOM 792 C CA . SER A 1 94 ? -7.398 6.105 12.754 1.00 93.81 94 SER A CA 1
ATOM 793 C C . SER A 1 94 ? -8.438 6.631 11.761 1.00 93.81 94 SER A C 1
ATOM 795 O O . SER A 1 94 ? -9.364 5.928 11.353 1.00 93.81 94 SER A O 1
ATOM 797 N N . GLN A 1 95 ? -8.266 7.874 11.298 1.00 93.25 95 GLN A N 1
ATOM 798 C CA . GLN A 1 95 ? -9.096 8.418 10.214 1.00 93.25 95 GLN A CA 1
ATOM 799 C C . GLN A 1 95 ? -9.007 7.563 8.940 1.00 93.25 95 GLN A C 1
ATOM 801 O O . GLN A 1 9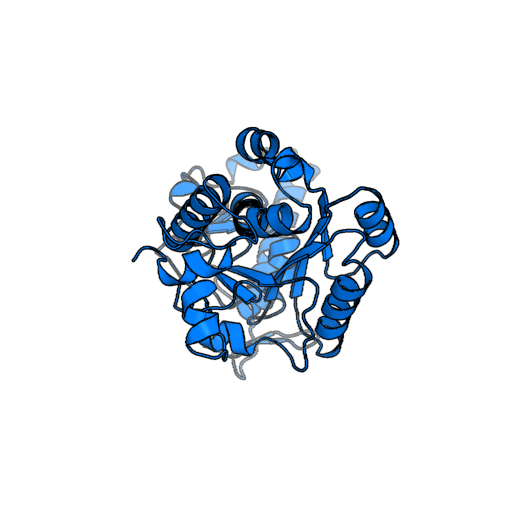5 ? -10.016 7.365 8.261 1.00 93.25 95 GLN A O 1
ATOM 806 N N . LEU A 1 96 ? -7.821 7.021 8.642 1.00 94.06 96 LEU A N 1
ATOM 807 C CA . LEU A 1 96 ? -7.602 6.123 7.511 1.00 94.06 96 LEU A CA 1
ATOM 808 C C . LEU A 1 96 ? -8.384 4.816 7.690 1.00 94.06 96 LEU A C 1
ATOM 810 O O . LEU A 1 96 ? -9.134 4.436 6.791 1.00 94.06 96 LEU A O 1
ATOM 814 N N . ARG A 1 97 ? -8.297 4.178 8.866 1.00 94.69 97 ARG A N 1
ATOM 815 C CA . ARG A 1 97 ? -9.077 2.971 9.174 1.00 94.69 97 ARG A CA 1
ATOM 816 C C . ARG A 1 97 ? -10.580 3.229 9.064 1.00 94.69 97 ARG A C 1
ATOM 818 O O . ARG A 1 97 ? -11.279 2.470 8.401 1.00 94.69 97 ARG A O 1
ATOM 825 N N . ARG A 1 98 ? -11.085 4.339 9.613 1.00 93.69 98 ARG A N 1
ATOM 826 C CA . ARG A 1 98 ? -12.507 4.718 9.492 1.00 93.69 98 ARG A CA 1
ATOM 827 C C . ARG A 1 98 ? -12.942 4.940 8.043 1.00 93.69 98 ARG A C 1
ATOM 829 O O . ARG A 1 98 ? -14.057 4.568 7.687 1.00 93.69 98 ARG A O 1
ATOM 836 N N . LYS A 1 99 ? -12.079 5.516 7.196 1.00 93.88 99 LYS A N 1
ATOM 837 C CA . LYS A 1 99 ? -12.328 5.642 5.750 1.00 93.88 99 LYS A CA 1
ATOM 838 C C . LYS A 1 99 ? -12.452 4.260 5.101 1.00 93.88 99 LYS A C 1
ATOM 840 O O . LYS A 1 99 ? -13.402 4.040 4.354 1.00 93.88 99 LYS A O 1
ATOM 845 N N . MET A 1 100 ? -11.546 3.334 5.421 1.00 94.12 100 MET A N 1
ATOM 846 C CA . MET A 1 100 ? -11.569 1.966 4.888 1.00 94.12 100 MET A CA 1
ATOM 847 C C . MET A 1 100 ? -12.804 1.178 5.337 1.00 94.12 100 MET A C 1
ATOM 849 O O . MET A 1 100 ? -13.431 0.500 4.527 1.00 94.12 100 MET A O 1
ATOM 853 N N . ASN A 1 101 ? -13.246 1.362 6.583 1.00 93.31 101 ASN A N 1
ATOM 854 C CA . ASN A 1 101 ? -14.422 0.671 7.113 1.00 93.31 101 ASN A CA 1
ATOM 855 C C . ASN A 1 101 ? -15.735 1.039 6.383 1.00 93.31 101 ASN A C 1
ATOM 857 O O . ASN A 1 101 ? -16.746 0.359 6.532 1.00 93.31 101 ASN A O 1
ATOM 861 N N . GLN A 1 102 ? -15.757 2.092 5.557 1.00 90.50 102 GLN A N 1
ATOM 862 C CA . GLN A 1 102 ? -16.954 2.493 4.806 1.00 90.50 102 GLN A CA 1
ATOM 863 C C . GLN A 1 102 ? -17.439 1.440 3.797 1.00 90.50 102 GLN A C 1
ATOM 865 O O . GLN A 1 102 ? -18.569 1.544 3.321 1.00 90.50 102 GLN A O 1
ATOM 870 N N . SER A 1 103 ? -16.608 0.456 3.440 1.00 90.19 103 SER A N 1
ATOM 871 C CA . SER A 1 103 ? -16.966 -0.620 2.513 1.00 90.19 103 SER A CA 1
ATOM 872 C C . SER A 1 103 ? -16.190 -1.899 2.820 1.00 90.19 103 SER A C 1
ATOM 874 O O . SER A 1 103 ? -14.987 -1.849 3.052 1.00 90.19 103 SER A O 1
ATOM 876 N N . ASN A 1 104 ? -16.843 -3.063 2.725 1.00 87.88 104 ASN A N 1
ATOM 877 C CA . ASN A 1 104 ? -16.154 -4.367 2.723 1.00 87.88 104 ASN A CA 1
ATOM 878 C C . ASN A 1 104 ? -15.270 -4.561 1.474 1.00 87.88 104 ASN A C 1
ATOM 880 O O . ASN A 1 104 ? -14.390 -5.407 1.475 1.00 87.88 104 ASN A O 1
ATOM 884 N N . HIS A 1 105 ? -15.489 -3.759 0.428 1.00 90.56 105 HIS A N 1
ATOM 885 C CA . HIS A 1 105 ? -14.709 -3.755 -0.813 1.00 90.56 105 HIS A CA 1
ATOM 886 C C . HIS A 1 105 ? -13.910 -2.453 -0.955 1.00 90.56 105 HIS A C 1
ATOM 888 O O . HIS A 1 105 ? -13.862 -1.863 -2.034 1.00 90.56 105 HIS A O 1
ATOM 894 N N . PHE A 1 106 ? -13.399 -1.909 0.151 1.00 94.19 106 PHE A N 1
ATOM 895 C CA . PHE A 1 106 ? -12.531 -0.741 0.069 1.00 94.19 106 PHE A CA 1
ATOM 896 C C . PHE A 1 106 ? -11.202 -1.142 -0.572 1.00 94.19 106 PHE A C 1
ATOM 898 O O . PHE A 1 106 ? -10.569 -2.083 -0.110 1.00 94.19 106 PHE A O 1
ATOM 905 N N . MET A 1 107 ? -10.782 -0.430 -1.614 1.00 95.31 107 MET A N 1
ATOM 906 C CA . MET A 1 107 ? -9.593 -0.758 -2.397 1.00 95.31 107 MET A CA 1
ATOM 907 C C . MET A 1 107 ? -8.429 0.159 -2.047 1.00 95.31 107 MET A C 1
ATOM 909 O O . MET A 1 107 ? -8.588 1.381 -1.965 1.00 95.31 107 MET A O 1
ATOM 913 N N . ASN A 1 108 ? -7.240 -0.415 -1.929 1.00 97.38 108 ASN A N 1
ATOM 914 C CA . ASN A 1 108 ? -6.021 0.349 -1.728 1.00 97.38 108 ASN A CA 1
ATOM 915 C C . ASN A 1 108 ? -5.081 0.157 -2.915 1.00 97.38 108 ASN A C 1
ATOM 917 O O . ASN A 1 108 ? -4.662 -0.965 -3.186 1.00 97.38 108 ASN A O 1
ATOM 921 N N . PHE A 1 109 ? -4.740 1.245 -3.608 1.00 98.12 109 PHE A N 1
ATOM 922 C CA . PHE A 1 109 ? -3.880 1.218 -4.793 1.00 98.12 109 PHE A CA 1
ATOM 923 C C . PHE A 1 109 ? -2.587 1.993 -4.584 1.00 98.12 109 PHE A C 1
ATOM 925 O O . PHE A 1 109 ? -2.601 3.027 -3.936 1.00 98.12 109 PHE A O 1
ATOM 932 N N . SER A 1 110 ? -1.485 1.593 -5.198 1.00 98.62 110 SER A N 1
ATOM 933 C CA . SER A 1 110 ? -0.280 2.421 -5.274 1.00 98.62 110 SER A CA 1
ATOM 934 C C . SER A 1 110 ? 0.095 2.697 -6.726 1.00 98.62 110 SER A C 1
ATOM 936 O O . SER A 1 110 ? -0.165 1.881 -7.604 1.00 98.62 110 SER A O 1
ATOM 938 N N . MET A 1 111 ? 0.656 3.875 -6.991 1.00 98.56 111 MET A N 1
ATOM 939 C CA . MET A 1 111 ? 1.092 4.296 -8.326 1.00 98.56 111 MET A CA 1
ATOM 940 C C . MET A 1 111 ? 2.395 5.079 -8.221 1.00 98.56 111 MET A C 1
ATOM 942 O O . MET A 1 111 ? 2.619 5.794 -7.244 1.00 98.56 111 MET A O 1
ATOM 946 N N . ILE A 1 112 ? 3.232 4.993 -9.250 1.00 98.81 112 ILE A N 1
ATOM 947 C CA . ILE A 1 112 ? 4.408 5.852 -9.409 1.00 98.81 112 ILE A CA 1
ATOM 948 C C . ILE A 1 112 ? 4.136 6.802 -10.570 1.00 98.81 112 ILE A C 1
ATOM 950 O O . ILE A 1 112 ? 3.838 6.359 -11.677 1.00 98.81 112 ILE A O 1
ATOM 954 N N . ILE A 1 113 ? 4.228 8.107 -10.321 1.00 98.69 113 ILE A N 1
ATOM 955 C CA . ILE A 1 113 ? 3.968 9.140 -11.323 1.00 98.69 113 ILE A CA 1
ATOM 956 C C . ILE A 1 113 ? 5.179 10.067 -11.408 1.00 98.69 113 ILE A C 1
ATOM 958 O O . ILE A 1 113 ? 5.588 10.685 -10.425 1.00 98.69 113 ILE A O 1
ATOM 962 N N . SER A 1 114 ? 5.725 10.183 -12.614 1.00 98.31 114 SER A N 1
ATOM 963 C CA . SER A 1 114 ? 6.660 11.236 -13.009 1.00 98.31 114 SER A CA 1
ATOM 964 C C . SER A 1 114 ? 5.966 12.253 -13.909 1.00 98.31 114 SER A C 1
ATOM 966 O O . SER A 1 114 ? 4.874 11.999 -14.428 1.00 98.31 114 SER A O 1
ATOM 968 N N . LYS A 1 115 ? 6.641 13.369 -14.195 1.00 98.00 115 LYS A N 1
ATOM 969 C CA . LYS A 1 115 ? 6.166 14.384 -15.146 1.00 98.00 115 LYS A CA 1
ATOM 970 C C . LYS A 1 115 ? 5.799 13.798 -16.517 1.00 98.00 115 LYS A C 1
ATOM 972 O O . LYS A 1 115 ? 4.885 14.295 -17.165 1.00 98.00 115 LYS A O 1
ATOM 977 N N . GLU A 1 116 ? 6.478 12.729 -16.944 1.00 97.44 116 GLU A N 1
ATOM 978 C CA . GLU A 1 116 ? 6.265 12.058 -18.237 1.00 97.44 116 GLU A CA 1
ATOM 979 C C . GLU A 1 116 ? 5.011 11.174 -18.250 1.00 97.44 116 GLU A C 1
ATOM 981 O O . GLU A 1 116 ? 4.478 10.872 -19.317 1.00 97.44 116 GLU A O 1
ATOM 986 N N . ARG A 1 117 ? 4.529 10.769 -17.067 1.00 98.00 117 ARG A N 1
ATOM 987 C CA . ARG A 1 117 ? 3.345 9.918 -16.878 1.00 98.00 117 ARG A CA 1
ATOM 988 C C . ARG A 1 117 ? 2.201 10.617 -16.146 1.00 98.00 117 ARG A C 1
ATOM 990 O O . ARG A 1 117 ? 1.206 9.974 -15.829 1.00 98.00 117 ARG A O 1
ATOM 997 N N . LEU A 1 118 ? 2.307 11.924 -15.892 1.00 98.38 118 LEU A N 1
ATOM 998 C CA . LEU A 1 118 ? 1.312 12.688 -15.135 1.00 98.38 118 LEU A CA 1
ATOM 999 C C . LEU A 1 118 ? -0.086 12.613 -15.761 1.00 98.38 118 LEU A C 1
ATOM 1001 O O . LEU A 1 118 ? -1.067 12.399 -15.053 1.00 98.38 118 LEU A O 1
ATOM 1005 N N . ILE A 1 119 ? -0.181 12.758 -17.085 1.00 98.44 119 ILE A N 1
ATOM 1006 C CA . ILE A 1 119 ? -1.467 12.705 -17.792 1.00 98.44 119 ILE A CA 1
ATOM 1007 C C . ILE A 1 119 ? -2.072 11.303 -17.717 1.00 98.44 119 ILE A C 1
ATOM 1009 O O . ILE A 1 119 ? -3.258 11.167 -17.417 1.00 98.44 119 ILE A O 1
ATOM 1013 N N . GLN A 1 120 ? -1.267 10.264 -17.942 1.00 98.56 120 GLN A N 1
ATOM 1014 C CA . GLN A 1 120 ? -1.698 8.873 -17.832 1.00 98.56 120 GLN A CA 1
ATOM 1015 C C . GLN A 1 120 ? -2.169 8.562 -16.407 1.00 98.56 120 GLN A C 1
ATOM 1017 O O . GLN A 1 120 ? -3.298 8.114 -16.229 1.00 98.56 120 GLN A O 1
ATOM 1022 N N . GLY A 1 121 ? -1.374 8.913 -15.393 1.00 98.31 121 GLY A N 1
ATOM 1023 C CA . GLY A 1 121 ? -1.701 8.655 -13.991 1.00 98.31 121 GLY A CA 1
ATOM 1024 C C . GLY A 1 121 ? -2.975 9.366 -13.532 1.00 98.31 121 GLY A C 1
ATOM 1025 O O . GLY A 1 121 ? -3.810 8.761 -12.863 1.00 98.31 121 GLY A O 1
ATOM 1026 N N . LEU A 1 122 ? -3.189 10.620 -13.952 1.00 98.44 122 LEU A N 1
ATOM 1027 C CA . LEU A 1 122 ? -4.455 11.322 -13.716 1.00 98.44 122 LEU A CA 1
ATOM 1028 C C . LEU A 1 122 ? -5.624 10.652 -14.445 1.00 98.44 122 LEU A C 1
ATOM 1030 O O . LEU A 1 122 ? -6.705 10.527 -13.877 1.00 98.44 122 LEU A O 1
ATOM 1034 N N . THR A 1 123 ? -5.413 10.189 -15.678 1.00 98.31 123 THR A N 1
ATOM 1035 C CA . THR A 1 123 ? -6.435 9.461 -16.444 1.00 98.31 123 THR A CA 1
ATOM 1036 C C . THR A 1 123 ? -6.833 8.161 -15.735 1.00 98.31 123 THR A C 1
ATOM 1038 O O . THR A 1 123 ? -8.025 7.897 -15.571 1.00 98.31 123 THR A O 1
ATOM 1041 N N . SER A 1 124 ? -5.854 7.397 -15.238 1.00 97.56 124 SER A N 1
ATOM 1042 C CA . SER A 1 124 ? -6.064 6.195 -14.424 1.00 97.56 124 SER A CA 1
ATOM 1043 C C . SER A 1 124 ? -6.846 6.512 -13.147 1.00 97.56 124 SER A C 1
ATOM 1045 O O . SER A 1 124 ? -7.898 5.917 -12.897 1.00 97.56 124 SER A O 1
ATOM 1047 N N . TYR A 1 125 ? -6.416 7.529 -12.390 1.00 97.56 125 TYR A N 1
ATOM 1048 C CA . TYR A 1 125 ? -7.096 7.989 -11.177 1.00 97.56 125 TYR A CA 1
ATOM 1049 C C . TYR A 1 125 ? -8.564 8.368 -11.436 1.00 97.56 125 TYR A C 1
ATOM 1051 O O . TYR A 1 125 ? -9.459 7.882 -10.745 1.00 97.56 125 TYR A O 1
ATOM 1059 N N . TYR A 1 126 ? -8.839 9.196 -12.449 1.00 97.31 126 TYR A N 1
ATOM 1060 C CA . TYR A 1 126 ? -10.208 9.624 -12.748 1.00 97.31 126 TYR A CA 1
ATOM 1061 C C . TYR A 1 126 ? -11.076 8.475 -13.272 1.00 97.31 126 TYR A C 1
ATOM 1063 O O . TYR A 1 126 ? -12.276 8.446 -13.004 1.00 97.31 126 TYR A O 1
ATOM 1071 N N . SER A 1 127 ? -10.492 7.484 -13.955 1.00 97.12 127 SER A N 1
ATOM 1072 C CA . SER A 1 127 ? -11.237 6.285 -14.353 1.00 97.12 127 SER A CA 1
ATOM 107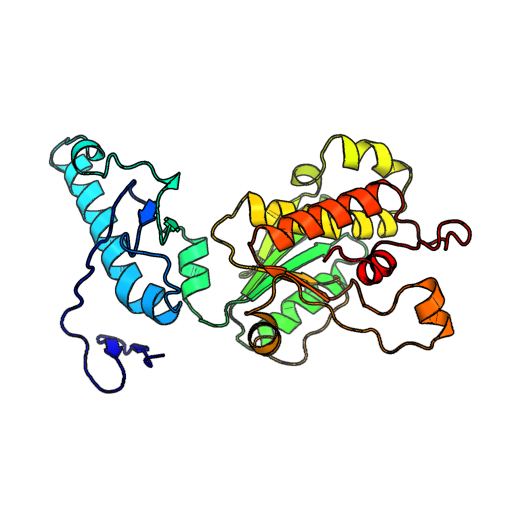3 C C . SER A 1 127 ? -11.737 5.475 -13.146 1.00 97.12 127 SER A C 1
ATOM 1075 O O . SER A 1 127 ? -12.851 4.958 -13.189 1.00 97.12 127 SER A O 1
ATOM 1077 N N . LEU A 1 128 ? -10.993 5.441 -12.028 1.00 94.12 128 LEU A N 1
ATOM 1078 C CA . LEU A 1 128 ? -11.447 4.819 -10.773 1.00 94.12 128 LEU A CA 1
ATOM 1079 C C . LEU A 1 128 ? -12.621 5.573 -10.129 1.00 94.12 128 LEU A C 1
ATOM 1081 O O . LEU A 1 128 ? -13.527 4.947 -9.570 1.00 94.12 128 LEU A O 1
ATOM 1085 N N . GLU A 1 129 ? -12.635 6.907 -10.209 1.00 94.50 129 GLU A N 1
ATOM 1086 C CA . GLU A 1 129 ? -13.715 7.725 -9.637 1.00 94.50 129 GLU A CA 1
ATOM 1087 C C . GLU A 1 129 ? -15.072 7.489 -10.327 1.00 94.50 129 GLU A C 1
ATOM 1089 O O . GLU A 1 129 ? -16.117 7.642 -9.689 1.00 94.50 129 GLU A O 1
ATOM 1094 N N . ASN A 1 130 ? -15.076 7.028 -11.583 1.00 92.12 130 ASN A N 1
ATOM 1095 C CA . ASN A 1 130 ? -16.292 6.855 -12.384 1.00 92.12 130 ASN A CA 1
ATOM 1096 C C . ASN A 1 130 ? -17.259 5.771 -11.870 1.00 92.12 130 ASN A C 1
ATOM 1098 O O . ASN A 1 130 ? -18.433 5.783 -12.237 1.00 92.12 130 ASN A O 1
ATOM 1102 N N . PHE A 1 131 ? -16.813 4.847 -11.011 1.00 86.75 131 PHE A N 1
ATOM 1103 C CA . PHE A 1 131 ? -17.607 3.671 -10.618 1.00 86.75 131 PHE A CA 1
ATOM 1104 C C . PHE A 1 131 ? -18.110 3.691 -9.168 1.00 86.75 131 PHE A C 1
ATOM 1106 O O . PHE A 1 131 ? -18.500 2.651 -8.638 1.00 86.75 131 PHE A O 1
ATOM 1113 N N . ASN A 1 132 ? -18.088 4.851 -8.493 1.00 82.25 132 ASN A N 1
ATOM 1114 C CA . ASN A 1 132 ? -18.421 4.987 -7.060 1.00 82.25 132 ASN A CA 1
ATOM 1115 C C . ASN A 1 132 ? -17.652 3.988 -6.162 1.00 82.25 132 ASN A C 1
ATOM 1117 O O . ASN A 1 132 ? -18.096 3.644 -5.059 1.00 82.25 132 ASN A O 1
ATOM 1121 N N . ALA A 1 133 ? -16.488 3.526 -6.630 1.00 86.81 133 ALA A N 1
ATOM 1122 C CA . ALA A 1 133 ? -15.601 2.667 -5.868 1.00 86.81 133 ALA A CA 1
ATOM 1123 C C . ALA A 1 133 ? -15.141 3.410 -4.605 1.00 86.81 133 ALA A C 1
ATOM 1125 O O . ALA A 1 133 ? -14.947 4.630 -4.605 1.00 86.81 133 ALA A O 1
ATOM 1126 N N . LYS A 1 134 ? -14.982 2.683 -3.497 1.00 93.19 134 LYS A N 1
ATOM 1127 C CA . LYS A 1 134 ? -14.384 3.239 -2.279 1.00 93.19 134 LYS A CA 1
ATOM 1128 C C . LYS A 1 134 ? -12.917 2.873 -2.290 1.00 93.19 134 LYS A C 1
ATOM 1130 O O . LYS A 1 134 ? -12.591 1.698 -2.190 1.00 93.19 134 LYS A O 1
ATOM 1135 N N . PHE A 1 135 ? -12.057 3.867 -2.467 1.00 95.69 135 PHE A N 1
ATOM 1136 C CA . PHE A 1 135 ? -10.633 3.614 -2.596 1.00 95.69 135 PHE A CA 1
ATOM 1137 C C . PHE A 1 135 ? -9.759 4.738 -2.042 1.00 95.69 135 PHE A C 1
ATOM 1139 O O . PHE A 1 135 ? -10.221 5.860 -1.767 1.00 95.69 135 PHE A O 1
ATOM 1146 N N . THR A 1 136 ? -8.482 4.400 -1.899 1.00 97.56 136 THR A N 1
ATOM 1147 C CA . THR A 1 136 ? -7.366 5.330 -1.740 1.00 97.56 136 THR A CA 1
ATOM 1148 C C . THR A 1 136 ? -6.256 4.950 -2.725 1.00 97.56 136 THR A C 1
ATOM 1150 O O . THR A 1 136 ? -6.027 3.764 -2.956 1.00 97.56 136 THR A O 1
ATOM 1153 N N . VAL A 1 137 ? -5.574 5.945 -3.299 1.00 98.19 137 VAL A N 1
ATOM 1154 C CA . VAL A 1 137 ? -4.373 5.768 -4.130 1.00 98.19 137 VAL A CA 1
ATOM 1155 C C . VAL A 1 137 ? -3.182 6.434 -3.446 1.00 98.19 137 VAL A C 1
ATOM 1157 O O . VAL A 1 137 ? -3.208 7.638 -3.198 1.00 98.19 137 VAL A O 1
ATOM 1160 N N . TRP A 1 138 ? -2.137 5.670 -3.155 1.00 98.75 138 TRP A N 1
ATOM 1161 C CA . TRP A 1 138 ? -0.854 6.167 -2.672 1.00 98.75 138 TRP A CA 1
ATOM 1162 C C . TRP A 1 138 ? 0.034 6.451 -3.879 1.00 98.75 138 TRP A C 1
ATOM 1164 O O . TRP A 1 138 ? 0.444 5.534 -4.588 1.00 98.75 138 TRP A O 1
ATOM 1174 N N . ILE A 1 139 ? 0.293 7.726 -4.142 1.00 98.81 139 ILE A N 1
ATOM 1175 C CA . ILE A 1 139 ? 1.004 8.168 -5.338 1.00 98.81 139 ILE A CA 1
ATOM 1176 C C . ILE A 1 139 ? 2.427 8.553 -4.952 1.00 98.81 139 ILE A C 1
ATOM 1178 O O . ILE A 1 139 ? 2.632 9.566 -4.287 1.00 98.81 139 ILE A O 1
ATOM 1182 N N . CYS A 1 140 ? 3.401 7.766 -5.403 1.00 98.81 140 CYS A N 1
ATOM 1183 C CA . CYS A 1 140 ? 4.806 8.144 -5.381 1.00 98.81 140 CYS A CA 1
ATOM 1184 C C . CYS A 1 140 ? 5.080 9.171 -6.487 1.00 98.81 140 CYS A C 1
ATOM 1186 O O . CYS A 1 140 ? 5.016 8.849 -7.675 1.00 98.81 140 CYS A O 1
ATOM 1188 N N . CYS A 1 141 ? 5.373 10.407 -6.096 1.00 98.81 141 CYS A N 1
ATOM 1189 C CA . CYS A 1 141 ? 5.730 11.491 -7.002 1.00 98.81 141 CYS A CA 1
ATOM 1190 C C . CYS A 1 141 ? 7.245 11.477 -7.247 1.00 98.81 141 CYS A C 1
ATOM 1192 O O . CYS A 1 141 ? 8.023 11.760 -6.333 1.00 98.81 141 CYS A O 1
ATOM 1194 N N . MET A 1 142 ? 7.656 11.192 -8.484 1.00 98.56 142 MET A N 1
ATOM 1195 C CA . MET A 1 142 ? 9.069 11.057 -8.873 1.00 98.56 142 MET A CA 1
ATOM 1196 C C . MET A 1 142 ? 9.819 12.387 -8.999 1.00 98.56 142 MET A C 1
ATOM 1198 O O . MET A 1 142 ? 11.047 12.397 -9.062 1.00 98.56 142 MET A O 1
ATOM 1202 N N . ASP A 1 143 ? 9.097 13.506 -9.051 1.00 98.31 143 ASP A N 1
ATOM 1203 C CA . ASP A 1 143 ? 9.656 14.848 -9.167 1.00 98.31 143 ASP A CA 1
ATOM 1204 C C . ASP A 1 143 ? 8.778 15.897 -8.470 1.00 98.31 143 ASP A C 1
ATOM 1206 O O . ASP A 1 143 ? 7.567 15.720 -8.290 1.00 98.31 143 ASP A O 1
ATOM 1210 N N . ASP A 1 144 ? 9.403 17.014 -8.089 1.00 98.19 144 ASP A N 1
ATOM 1211 C CA . ASP A 1 144 ? 8.746 18.100 -7.356 1.00 98.19 144 ASP A CA 1
ATOM 1212 C C . ASP A 1 144 ? 7.606 18.742 -8.155 1.00 98.19 144 ASP A C 1
ATOM 1214 O O . ASP A 1 144 ? 6.598 19.143 -7.574 1.00 98.19 144 ASP A O 1
ATOM 1218 N N . LEU A 1 145 ? 7.734 18.823 -9.485 1.00 98.38 145 LEU A N 1
ATOM 1219 C CA . LEU A 1 145 ? 6.695 19.390 -10.347 1.00 98.38 145 LEU A CA 1
ATOM 1220 C C . LEU A 1 145 ? 5.412 18.555 -10.263 1.00 98.38 145 LEU A C 1
ATOM 1222 O O . LEU A 1 145 ? 4.329 19.103 -10.056 1.00 98.38 145 LEU A O 1
ATOM 1226 N N . THR A 1 146 ? 5.540 17.233 -10.372 1.00 98.50 146 THR A N 1
ATOM 1227 C CA . THR A 1 146 ? 4.437 16.281 -10.223 1.00 98.50 146 THR A CA 1
ATOM 1228 C C . THR A 1 146 ? 3.790 16.406 -8.848 1.00 98.50 146 THR A C 1
ATOM 1230 O O . THR A 1 146 ? 2.571 16.559 -8.763 1.00 98.50 146 THR A O 1
ATOM 1233 N N . TYR A 1 147 ? 4.591 16.421 -7.775 1.00 98.69 147 TYR A N 1
ATOM 1234 C CA . TYR A 1 147 ? 4.078 16.577 -6.412 1.00 98.69 147 TYR A CA 1
ATOM 1235 C C . TYR A 1 147 ? 3.284 17.882 -6.250 1.00 98.69 147 TYR A C 1
ATOM 1237 O O . TYR A 1 147 ? 2.137 17.855 -5.807 1.00 98.69 147 TYR A O 1
ATOM 1245 N N . GLN A 1 148 ? 3.845 19.016 -6.682 1.00 98.56 148 GLN A N 1
ATOM 1246 C CA . GLN A 1 148 ? 3.203 20.331 -6.576 1.00 98.56 148 GLN A CA 1
ATOM 1247 C C . GLN A 1 148 ? 1.896 20.426 -7.373 1.00 98.56 148 GLN A C 1
ATOM 1249 O O . GLN A 1 148 ? 0.946 21.076 -6.929 1.00 98.56 148 GLN A O 1
ATOM 1254 N N . ILE A 1 149 ? 1.831 19.816 -8.561 1.00 98.56 149 ILE A N 1
ATOM 1255 C CA . ILE A 1 149 ? 0.599 19.790 -9.361 1.00 98.56 149 ILE A CA 1
ATOM 1256 C C . ILE A 1 149 ? -0.472 18.963 -8.645 1.00 98.56 149 ILE A C 1
ATOM 1258 O O . ILE A 1 149 ? -1.591 19.446 -8.459 1.00 98.56 149 ILE A O 1
ATOM 1262 N N . LEU A 1 150 ? -0.138 17.744 -8.214 1.00 98.38 150 LEU A N 1
ATOM 1263 C CA . LEU A 1 150 ? -1.090 16.850 -7.554 1.00 98.38 150 LEU A CA 1
ATOM 1264 C C . LEU A 1 150 ? -1.573 17.409 -6.205 1.00 98.38 150 LEU A C 1
ATOM 1266 O O . LEU A 1 150 ? -2.757 17.295 -5.884 1.00 98.38 150 LEU A O 1
ATOM 1270 N N . GLU A 1 151 ? -0.701 18.083 -5.451 1.00 98.25 151 GLU A N 1
ATOM 1271 C CA . GLU A 1 151 ? -1.055 18.755 -4.196 1.00 98.25 151 GLU A CA 1
ATOM 1272 C C . GLU A 1 151 ? -2.100 19.859 -4.425 1.00 98.25 151 GLU A C 1
ATOM 1274 O O . GLU A 1 151 ? -3.084 19.960 -3.687 1.00 98.25 151 GLU A O 1
ATOM 1279 N N . LYS A 1 152 ? -1.945 20.650 -5.496 1.00 98.38 152 LYS A N 1
ATOM 1280 C CA . LYS A 1 152 ? -2.909 21.696 -5.877 1.00 98.38 152 LYS A CA 1
ATOM 1281 C C . LYS A 1 152 ? -4.246 21.131 -6.346 1.00 98.38 152 LYS A C 1
ATOM 1283 O O . LYS A 1 152 ? -5.277 21.747 -6.077 1.00 98.38 152 LYS A O 1
ATOM 1288 N N . LEU A 1 153 ? -4.239 19.981 -7.022 1.00 98.12 153 LEU A N 1
ATOM 1289 C CA . LEU A 1 153 ? -5.462 19.312 -7.475 1.00 98.12 153 LEU A CA 1
ATOM 1290 C C . LEU A 1 153 ? -6.312 18.781 -6.313 1.00 98.12 153 LEU A C 1
ATOM 1292 O O . LEU A 1 153 ? -7.520 18.639 -6.481 1.00 98.12 153 LEU A O 1
ATOM 1296 N N . LYS A 1 154 ? -5.711 18.522 -5.138 1.00 96.81 154 LYS A N 1
ATOM 1297 C CA . LYS A 1 154 ? -6.408 18.042 -3.928 1.00 96.81 154 LYS A CA 1
ATOM 1298 C C . LYS A 1 154 ? -7.305 16.832 -4.210 1.00 96.81 154 LYS A C 1
ATOM 1300 O O . LYS A 1 154 ? -8.469 16.792 -3.804 1.00 96.81 154 LYS A O 1
ATOM 1305 N N . LEU A 1 155 ? -6.751 15.853 -4.923 1.00 97.06 155 LEU A N 1
ATOM 1306 C CA . LEU A 1 155 ? -7.446 14.622 -5.285 1.00 97.06 155 LEU A CA 1
ATOM 1307 C C . LEU A 1 155 ? -8.005 13.938 -4.028 1.00 97.06 155 LEU A C 1
ATOM 1309 O O . LEU A 1 155 ? -7.263 13.544 -3.130 1.00 97.06 155 LEU A O 1
ATOM 1313 N N . LYS A 1 156 ? -9.332 13.794 -3.965 1.00 95.44 156 LYS A N 1
ATOM 1314 C CA . LYS A 1 156 ? -10.072 13.348 -2.771 1.00 95.44 156 LYS A CA 1
ATOM 1315 C C . LYS A 1 156 ? -9.631 11.974 -2.260 1.00 95.44 156 LYS A C 1
ATOM 1317 O O . LYS A 1 156 ? -9.724 11.684 -1.064 1.00 95.44 156 LYS A O 1
ATOM 1322 N N . HIS A 1 157 ? -9.205 11.111 -3.175 1.00 96.56 157 HIS A N 1
ATOM 1323 C CA . HIS A 1 157 ? -8.836 9.735 -2.889 1.00 96.56 157 HIS A CA 1
ATOM 1324 C C . HIS A 1 157 ? -7.324 9.497 -2.928 1.00 96.56 157 HIS A C 1
ATOM 1326 O O . HIS A 1 157 ? -6.920 8.353 -2.766 1.00 96.56 157 HIS A O 1
ATOM 1332 N N . ALA A 1 158 ? -6.488 10.529 -3.085 1.00 97.69 158 ALA A N 1
ATOM 1333 C CA . ALA A 1 158 ? -5.039 10.359 -3.159 1.00 97.69 158 ALA A CA 1
ATOM 1334 C C . ALA A 1 158 ? -4.323 10.696 -1.842 1.00 97.69 158 ALA A C 1
ATOM 1336 O O . ALA A 1 158 ? -4.693 11.633 -1.134 1.00 97.69 158 ALA A O 1
ATOM 1337 N N . ILE A 1 159 ? -3.258 9.952 -1.554 1.00 98.19 159 ILE A N 1
ATOM 1338 C CA . ILE A 1 159 ? -2.222 10.293 -0.577 1.00 98.19 159 ILE A CA 1
ATOM 1339 C C . ILE A 1 159 ? -0.920 10.419 -1.366 1.00 98.19 159 ILE A C 1
ATOM 1341 O O . ILE A 1 159 ? -0.525 9.479 -2.052 1.00 98.19 159 ILE A O 1
ATOM 1345 N N . LEU A 1 160 ? -0.283 11.586 -1.313 1.00 98.69 160 LEU A N 1
ATOM 1346 C CA . LEU A 1 160 ? 0.942 11.856 -2.064 1.00 98.69 160 LEU A CA 1
ATOM 1347 C C . LEU A 1 160 ? 2.162 11.506 -1.214 1.00 98.69 160 LEU A C 1
ATOM 1349 O O . LEU A 1 160 ? 2.232 11.892 -0.050 1.00 98.69 160 LEU A O 1
ATOM 1353 N N . ILE A 1 161 ? 3.116 10.805 -1.816 1.00 98.62 161 ILE A N 1
ATOM 1354 C CA . ILE A 1 161 ? 4.394 10.432 -1.215 1.00 98.62 161 ILE A CA 1
ATOM 1355 C C . ILE A 1 161 ? 5.487 10.970 -2.143 1.00 98.62 161 ILE A C 1
ATOM 1357 O O . ILE A 1 161 ? 5.585 10.518 -3.284 1.00 98.62 161 ILE A O 1
ATOM 1361 N N . PRO A 1 162 ? 6.303 11.950 -1.735 1.00 98.56 162 PRO A N 1
ATOM 1362 C CA . PRO A 1 162 ? 7.461 12.331 -2.531 1.00 98.56 162 PRO A CA 1
ATOM 1363 C C . PRO A 1 162 ? 8.473 11.174 -2.540 1.00 98.56 162 PRO A C 1
ATOM 1365 O O . PRO A 1 162 ? 8.702 10.546 -1.510 1.00 98.56 162 PRO A O 1
ATOM 1368 N N . VAL A 1 163 ? 9.112 10.902 -3.683 1.00 98.62 163 VAL A N 1
ATOM 1369 C CA . VAL A 1 163 ? 10.020 9.745 -3.843 1.00 98.62 163 VAL A CA 1
ATOM 1370 C C . VAL A 1 163 ? 11.119 9.667 -2.771 1.00 98.62 163 VAL A C 1
ATOM 1372 O O . VAL A 1 163 ? 11.467 8.580 -2.318 1.00 98.62 163 VAL A O 1
ATOM 1375 N N . LYS A 1 164 ? 11.587 10.819 -2.277 1.00 98.25 164 LYS A N 1
ATOM 1376 C CA . LYS A 1 164 ? 12.588 10.932 -1.203 1.00 98.25 164 LYS A CA 1
ATOM 1377 C C . LYS A 1 164 ? 12.189 10.251 0.117 1.00 98.25 164 LYS A C 1
ATOM 1379 O O . LYS A 1 164 ? 13.068 9.918 0.899 1.00 98.25 164 LYS A O 1
ATOM 1384 N N . ASP A 1 165 ? 10.893 10.055 0.368 1.00 98.25 165 ASP A N 1
ATOM 1385 C CA . ASP A 1 165 ? 10.394 9.384 1.579 1.00 98.25 165 ASP A CA 1
ATOM 1386 C C . ASP A 1 165 ? 10.485 7.847 1.456 1.00 98.25 165 ASP A C 1
ATOM 1388 O O . ASP A 1 165 ? 10.363 7.126 2.447 1.00 98.25 165 ASP A O 1
ATOM 1392 N N . ILE A 1 166 ? 10.710 7.339 0.239 1.00 98.12 166 ILE A N 1
ATOM 1393 C CA . ILE A 1 166 ? 10.910 5.916 -0.076 1.00 98.12 166 ILE A CA 1
ATOM 1394 C C . ILE A 1 166 ? 12.402 5.618 -0.288 1.00 98.12 166 ILE A C 1
ATOM 1396 O O . ILE A 1 166 ? 12.869 4.525 0.029 1.00 98.12 166 ILE A O 1
ATOM 1400 N N . GLU A 1 167 ? 13.156 6.583 -0.816 1.00 98.00 167 GLU A N 1
ATOM 1401 C CA . GLU A 1 167 ? 14.582 6.454 -1.114 1.00 98.00 167 GLU A CA 1
ATOM 1402 C C . GLU A 1 167 ? 15.431 6.266 0.151 1.00 98.00 167 GLU A C 1
ATOM 1404 O O . GLU A 1 167 ? 15.587 7.164 0.976 1.00 98.00 167 GLU A O 1
ATOM 1409 N N . ASN A 1 168 ? 16.041 5.087 0.273 1.00 96.69 168 ASN A N 1
ATOM 1410 C CA . ASN A 1 168 ? 17.072 4.790 1.261 1.00 96.69 168 ASN A CA 1
ATOM 1411 C C . ASN A 1 168 ? 18.469 4.801 0.604 1.00 96.69 168 ASN A C 1
ATOM 1413 O O . ASN A 1 168 ? 18.611 5.022 -0.600 1.00 96.69 168 ASN A O 1
ATOM 1417 N N . HIS A 1 169 ? 19.516 4.535 1.387 1.00 97.88 169 HIS A N 1
ATOM 1418 C CA . HIS A 1 169 ? 20.892 4.499 0.878 1.00 97.88 169 HIS A CA 1
ATOM 1419 C C . HIS A 1 169 ? 21.077 3.517 -0.298 1.00 97.88 169 HIS A C 1
ATOM 1421 O O . HIS A 1 169 ? 21.756 3.852 -1.264 1.00 97.88 169 HIS A O 1
ATOM 1427 N N . GLU A 1 170 ? 20.454 2.334 -0.242 1.00 97.62 170 GLU A N 1
ATOM 1428 C CA . GLU A 1 170 ? 20.537 1.310 -1.298 1.00 97.62 170 GLU A CA 1
ATOM 1429 C C . GLU A 1 170 ? 19.885 1.780 -2.605 1.00 97.62 170 GLU A C 1
ATOM 1431 O O . GLU A 1 170 ? 20.450 1.616 -3.680 1.00 97.62 170 GLU A O 1
ATOM 1436 N N . LEU A 1 171 ? 18.707 2.404 -2.525 1.00 98.12 171 LEU A N 1
ATOM 1437 C CA . LEU A 1 171 ? 17.994 2.935 -3.688 1.00 98.12 171 LEU A CA 1
ATOM 1438 C C . LEU A 1 171 ? 18.690 4.155 -4.290 1.00 98.12 171 LEU A C 1
ATOM 1440 O O . LEU A 1 171 ? 18.595 4.378 -5.495 1.00 98.12 171 LEU A O 1
ATOM 1444 N N . LEU A 1 172 ? 19.365 4.966 -3.476 1.00 98.25 172 LEU A N 1
ATOM 1445 C CA . LEU A 1 172 ? 20.107 6.128 -3.959 1.00 98.25 172 LEU A CA 1
ATOM 1446 C C . LEU A 1 172 ? 21.407 5.727 -4.660 1.00 98.25 172 LEU A C 1
ATOM 1448 O O . LEU A 1 172 ? 21.781 6.382 -5.633 1.00 98.25 172 LEU A O 1
ATOM 1452 N N . SER A 1 173 ? 22.076 4.651 -4.225 1.00 97.69 173 SER A N 1
ATOM 1453 C CA . SER A 1 173 ? 23.362 4.244 -4.806 1.00 97.69 173 SER A CA 1
ATOM 1454 C C . SER A 1 173 ? 23.258 3.780 -6.260 1.00 97.69 173 SER A C 1
ATOM 1456 O O . SER A 1 173 ? 24.216 3.932 -7.002 1.00 97.69 173 SER A O 1
ATOM 1458 N N . ILE A 1 174 ? 22.102 3.254 -6.670 1.00 97.25 174 ILE A N 1
ATOM 1459 C CA . ILE A 1 174 ? 21.821 2.767 -8.036 1.00 97.25 174 ILE A CA 1
ATOM 1460 C C . ILE A 1 174 ? 21.095 3.792 -8.925 1.00 97.25 174 ILE A C 1
ATOM 1462 O O . ILE A 1 174 ? 20.867 3.539 -10.106 1.00 97.25 174 ILE A O 1
ATOM 1466 N N . LYS A 1 175 ? 20.640 4.920 -8.362 1.00 96.62 175 LYS A N 1
ATOM 1467 C CA . LYS A 1 175 ? 19.680 5.821 -9.026 1.00 96.62 175 LYS A CA 1
ATOM 1468 C C . LYS A 1 175 ? 20.239 6.419 -10.317 1.00 96.62 175 LYS A C 1
ATOM 1470 O O . LYS A 1 175 ? 19.505 6.563 -11.287 1.00 96.62 175 LYS A O 1
ATOM 1475 N N . ASN A 1 176 ? 21.531 6.745 -10.324 1.00 95.94 176 ASN A N 1
ATOM 1476 C CA . ASN A 1 176 ? 22.212 7.320 -11.487 1.00 95.94 176 ASN A CA 1
ATOM 1477 C C . ASN A 1 176 ? 22.602 6.271 -12.540 1.00 95.94 176 ASN A C 1
ATOM 1479 O O . ASN A 1 176 ? 22.914 6.647 -13.667 1.00 95.94 176 ASN A O 1
ATOM 1483 N N . ASP A 1 177 ? 22.546 4.983 -12.195 1.00 95.75 177 ASP A N 1
ATOM 1484 C CA . ASP A 1 177 ? 22.842 3.874 -13.108 1.00 95.75 177 ASP A CA 1
ATOM 1485 C C . ASP A 1 177 ? 21.590 3.397 -13.862 1.00 95.75 177 ASP A C 1
ATOM 1487 O O . ASP A 1 177 ? 21.659 2.465 -14.662 1.00 95.75 177 ASP A O 1
ATOM 1491 N N . ARG A 1 178 ? 20.431 4.016 -13.598 1.00 96.75 178 ARG A N 1
ATOM 1492 C CA . ARG A 1 178 ? 19.133 3.643 -14.167 1.00 96.75 178 ARG A CA 1
ATOM 1493 C C . ARG A 1 178 ? 18.513 4.806 -14.911 1.00 96.75 178 ARG A C 1
ATOM 1495 O O . ARG A 1 178 ? 18.544 5.951 -14.462 1.00 96.75 178 ARG A O 1
ATOM 1502 N N . SER A 1 179 ? 17.872 4.498 -16.031 1.00 98.06 179 SER A N 1
ATOM 1503 C CA . SER A 1 179 ? 16.918 5.427 -16.628 1.00 98.06 179 SER A CA 1
ATOM 1504 C C . SER A 1 179 ? 15.746 5.681 -15.671 1.00 98.06 179 SER A C 1
ATOM 1506 O O . SER A 1 179 ? 15.467 4.894 -14.763 1.00 98.06 179 SER A O 1
ATOM 1508 N N . LEU A 1 180 ? 15.000 6.767 -15.901 1.00 97.94 180 LEU A N 1
ATOM 1509 C CA . LEU A 1 180 ? 13.805 7.077 -15.110 1.00 97.94 180 LEU A CA 1
ATOM 1510 C C . LEU A 1 180 ? 12.810 5.905 -15.085 1.00 97.94 180 LEU A C 1
ATOM 1512 O O . LEU A 1 180 ? 12.230 5.617 -14.041 1.00 97.94 180 LEU A O 1
ATOM 1516 N N . GLN A 1 181 ? 12.634 5.221 -16.218 1.00 97.69 181 GLN A N 1
ATOM 1517 C CA . GLN A 1 181 ? 11.737 4.073 -16.337 1.00 97.69 181 GLN A CA 1
ATOM 1518 C C . GLN A 1 181 ? 12.212 2.888 -15.486 1.00 97.69 181 GLN A C 1
ATOM 1520 O O . GLN A 1 181 ? 11.442 2.375 -14.678 1.00 97.69 181 GLN A O 1
ATOM 1525 N N . GLU A 1 182 ? 13.482 2.502 -15.609 1.00 98.56 182 GLU A N 1
ATOM 1526 C CA . GLU A 1 182 ? 14.085 1.409 -14.831 1.00 98.56 182 GLU A CA 1
ATOM 1527 C C . GLU A 1 182 ? 14.062 1.701 -13.327 1.00 98.56 182 GLU A C 1
ATOM 1529 O O . GLU A 1 182 ? 13.829 0.812 -12.504 1.00 98.56 182 GLU A O 1
ATOM 1534 N N . TYR A 1 183 ? 14.232 2.969 -12.948 1.00 98.69 183 TYR A N 1
ATOM 1535 C CA . TYR A 1 183 ? 14.115 3.379 -11.557 1.00 98.69 183 TYR A CA 1
ATOM 1536 C C . TYR A 1 183 ? 12.667 3.305 -11.052 1.00 98.69 183 TYR A C 1
ATOM 1538 O O . TYR A 1 183 ? 12.428 2.805 -9.955 1.00 98.69 183 TYR A O 1
ATOM 1546 N N . CYS A 1 184 ? 11.676 3.701 -11.860 1.00 98.56 184 CYS A N 1
ATOM 1547 C CA . CYS A 1 184 ? 10.262 3.513 -11.515 1.00 98.56 184 CYS A CA 1
ATOM 1548 C C . CYS A 1 184 ? 9.911 2.026 -11.333 1.00 98.56 184 CYS A C 1
ATOM 1550 O O . CYS A 1 184 ? 9.229 1.681 -10.370 1.00 98.56 184 CYS A O 1
ATOM 1552 N N . TRP A 1 185 ? 10.412 1.141 -12.202 1.00 98.56 185 TRP A N 1
ATOM 1553 C CA . TRP A 1 185 ? 10.261 -0.313 -12.051 1.00 98.56 185 TRP A CA 1
ATOM 1554 C C . TRP A 1 185 ? 10.875 -0.824 -10.746 1.00 98.56 185 TRP A C 1
ATOM 1556 O O . TRP A 1 185 ? 10.251 -1.587 -10.013 1.00 98.56 185 TRP A O 1
ATOM 1566 N N . THR A 1 186 ? 12.055 -0.315 -10.391 1.00 98.69 186 THR A N 1
ATOM 1567 C CA . THR A 1 186 ? 12.731 -0.658 -9.132 1.00 98.69 186 THR A CA 1
ATOM 1568 C C . THR A 1 186 ? 11.908 -0.277 -7.902 1.00 98.69 186 THR A C 1
ATOM 1570 O O . THR A 1 186 ? 11.921 -0.980 -6.894 1.00 98.69 186 THR A O 1
ATOM 1573 N N . LEU A 1 187 ? 11.198 0.850 -7.967 1.00 98.75 187 LEU A N 1
ATOM 1574 C CA . LEU A 1 187 ? 10.492 1.436 -6.832 1.00 98.75 187 LEU A CA 1
ATOM 1575 C C . LEU A 1 187 ? 9.124 0.806 -6.540 1.00 98.75 187 LEU A C 1
ATOM 1577 O O . LEU A 1 187 ? 8.542 1.121 -5.501 1.00 98.75 187 LEU A O 1
ATOM 1581 N N . LYS A 1 188 ? 8.612 -0.099 -7.386 1.00 98.69 188 LYS A N 1
ATOM 1582 C CA . LYS A 1 188 ? 7.293 -0.728 -7.185 1.00 98.69 188 LYS A CA 1
ATOM 1583 C C . LYS A 1 188 ? 7.191 -1.458 -5.845 1.00 98.69 188 LYS A C 1
ATOM 1585 O O . LYS A 1 188 ? 6.291 -1.179 -5.048 1.00 98.69 188 LYS A O 1
ATOM 1590 N N . ALA A 1 189 ? 8.144 -2.350 -5.571 1.00 98.56 189 ALA A N 1
ATOM 1591 C CA . ALA A 1 189 ? 8.198 -3.092 -4.315 1.00 98.56 189 ALA A CA 1
ATOM 1592 C C . ALA A 1 189 ? 8.504 -2.190 -3.096 1.00 98.56 189 ALA A C 1
ATOM 1594 O O . ALA A 1 189 ? 7.745 -2.256 -2.124 1.00 98.56 189 ALA A O 1
ATOM 1595 N N . PRO A 1 190 ? 9.515 -1.290 -3.133 1.00 98.75 190 PRO A N 1
ATOM 1596 C CA . PRO A 1 190 ? 9.729 -0.271 -2.102 1.00 98.75 190 PRO A CA 1
ATOM 1597 C C . PRO A 1 190 ? 8.492 0.549 -1.741 1.00 98.75 190 PRO A C 1
ATOM 1599 O O . PRO A 1 190 ? 8.213 0.730 -0.559 1.00 98.75 190 PRO A O 1
ATOM 1602 N N . LEU A 1 191 ? 7.730 1.020 -2.733 1.00 98.81 191 LEU A N 1
ATOM 1603 C CA . LEU A 1 191 ? 6.511 1.793 -2.500 1.00 98.81 191 LEU A CA 1
ATOM 1604 C C . LEU A 1 191 ? 5.470 0.966 -1.738 1.00 98.81 191 LEU A C 1
ATOM 1606 O O . LEU A 1 191 ? 4.907 1.438 -0.751 1.00 98.81 191 LEU A O 1
ATOM 1610 N N . CYS A 1 192 ? 5.231 -0.275 -2.162 1.00 98.75 192 CYS A N 1
ATOM 1611 C CA . CYS A 1 192 ? 4.280 -1.153 -1.482 1.00 98.75 192 CYS A CA 1
ATOM 1612 C C . CYS A 1 192 ? 4.721 -1.453 -0.040 1.00 98.75 192 CYS A C 1
ATOM 1614 O O . CYS A 1 192 ? 3.911 -1.334 0.879 1.00 98.75 192 CYS A O 1
ATOM 1616 N N . LEU A 1 193 ? 6.007 -1.755 0.182 1.00 98.38 193 LEU A N 1
ATOM 1617 C CA . LEU A 1 193 ? 6.570 -1.950 1.525 1.00 98.38 193 LEU A CA 1
ATOM 1618 C C . LEU A 1 193 ? 6.426 -0.706 2.396 1.00 98.38 193 LEU A C 1
ATOM 1620 O O . LEU A 1 193 ? 6.032 -0.825 3.556 1.00 98.38 193 LEU A O 1
ATOM 1624 N N . HIS A 1 194 ? 6.726 0.472 1.846 1.00 98.31 194 HIS A N 1
ATOM 1625 C CA . HIS A 1 194 ? 6.619 1.742 2.553 1.00 98.31 194 HIS A CA 1
ATOM 1626 C C . HIS A 1 194 ? 5.190 1.952 3.068 1.00 98.31 194 HIS A C 1
ATOM 1628 O O . HIS A 1 194 ? 4.996 2.216 4.254 1.00 98.31 194 HIS A O 1
ATOM 1634 N N . VAL A 1 195 ? 4.181 1.749 2.212 1.00 98.31 195 VAL A N 1
ATOM 1635 C CA . VAL A 1 195 ? 2.769 1.892 2.599 1.00 98.31 195 VAL A CA 1
ATOM 1636 C C . VAL A 1 195 ? 2.374 0.875 3.672 1.00 98.31 195 VAL A C 1
ATOM 1638 O O . VAL A 1 195 ? 1.852 1.271 4.713 1.00 98.31 195 VAL A O 1
ATOM 1641 N N . LEU A 1 196 ? 2.649 -0.417 3.460 1.00 97.56 196 LEU A N 1
ATOM 1642 C CA . LEU A 1 196 ? 2.246 -1.479 4.394 1.00 97.56 196 LEU A CA 1
ATOM 1643 C C . LEU A 1 196 ? 2.959 -1.396 5.754 1.00 97.56 196 LEU A C 1
ATOM 1645 O O . LEU A 1 196 ? 2.414 -1.852 6.761 1.00 97.56 196 LEU A O 1
ATOM 1649 N N . SER A 1 197 ? 4.168 -0.827 5.790 1.00 94.81 197 SER A N 1
ATOM 1650 C CA . SER A 1 197 ? 4.957 -0.671 7.019 1.00 94.81 197 SER A CA 1
ATOM 1651 C C . SER A 1 197 ? 4.569 0.582 7.802 1.00 94.81 197 SER A C 1
ATOM 1653 O O . SER A 1 197 ? 4.458 0.528 9.025 1.00 94.81 197 SER A O 1
ATOM 1655 N N . LEU A 1 198 ? 4.351 1.710 7.116 1.00 94.44 198 LEU A N 1
ATOM 1656 C CA . LEU A 1 198 ? 4.010 2.980 7.762 1.00 94.44 198 LEU A CA 1
ATOM 1657 C C . LEU A 1 198 ? 2.541 3.031 8.210 1.00 94.44 198 LEU A C 1
ATOM 1659 O O . LEU A 1 198 ? 2.217 3.665 9.217 1.00 94.44 198 LEU A O 1
ATOM 1663 N N . TYR A 1 199 ? 1.663 2.338 7.482 1.00 93.94 199 TYR A N 1
ATOM 1664 C CA . TYR A 1 199 ? 0.231 2.266 7.753 1.00 93.94 199 TYR A CA 1
ATOM 1665 C C . TYR A 1 199 ? -0.178 0.811 8.0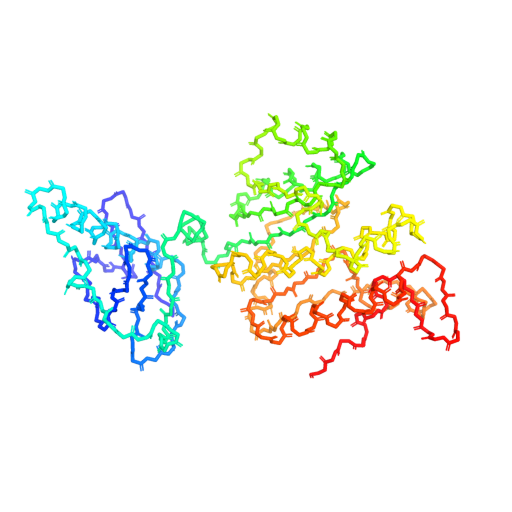21 1.00 93.94 199 TYR A C 1
ATOM 1667 O O . TYR A 1 199 ? -0.761 0.167 7.148 1.00 93.94 199 TYR A O 1
ATOM 1675 N N . PRO A 1 200 ? 0.091 0.267 9.224 1.00 89.62 200 PRO A N 1
ATOM 1676 C CA . PRO A 1 200 ? -0.263 -1.113 9.562 1.00 89.62 200 PRO A CA 1
ATOM 1677 C C . PRO A 1 200 ? -1.776 -1.371 9.512 1.00 89.62 200 PRO A C 1
ATOM 1679 O O . PRO A 1 200 ? -2.202 -2.514 9.407 1.00 89.62 200 PRO A O 1
ATOM 1682 N N . GLU A 1 201 ? -2.604 -0.321 9.556 1.00 90.69 201 GLU A N 1
ATOM 1683 C CA . GLU A 1 201 ? -4.042 -0.429 9.312 1.00 90.69 201 GLU A CA 1
ATOM 1684 C C . GLU A 1 201 ? -4.437 -0.667 7.839 1.00 90.69 201 GLU A C 1
ATOM 1686 O O . GLU A 1 201 ? -5.610 -0.876 7.560 1.00 90.69 201 GLU A O 1
ATOM 1691 N N . VAL A 1 202 ? -3.523 -0.595 6.873 1.00 94.88 202 VAL A N 1
ATOM 1692 C CA . VAL A 1 202 ? -3.827 -0.893 5.465 1.00 94.88 202 VAL A CA 1
ATOM 1693 C C . VAL A 1 202 ? -3.762 -2.404 5.266 1.00 94.88 202 VAL A C 1
ATOM 1695 O O . VAL A 1 202 ? -2.686 -2.980 5.349 1.00 94.88 202 VAL A O 1
ATOM 1698 N N . ASP A 1 203 ? -4.895 -3.057 5.000 1.00 92.38 203 ASP A N 1
ATOM 1699 C CA . ASP A 1 203 ? -4.974 -4.533 4.990 1.00 92.38 203 ASP A CA 1
ATOM 1700 C C . ASP A 1 203 ? -4.385 -5.184 3.725 1.00 92.38 203 ASP A C 1
ATOM 1702 O O . ASP A 1 203 ? -4.084 -6.377 3.708 1.00 92.38 203 ASP A O 1
ATOM 1706 N N . HIS A 1 204 ? -4.255 -4.414 2.648 1.00 96.31 204 HIS A N 1
ATOM 1707 C CA . HIS A 1 204 ? -3.697 -4.829 1.362 1.00 96.31 204 HIS A CA 1
ATOM 1708 C C . HIS A 1 204 ? -3.301 -3.594 0.548 1.00 96.31 204 HIS A C 1
ATOM 1710 O O . HIS A 1 204 ? -3.786 -2.496 0.824 1.00 96.31 204 HIS A O 1
ATOM 1716 N N . ILE A 1 205 ? -2.486 -3.776 -0.488 1.00 98.19 205 ILE A N 1
ATOM 1717 C CA . ILE A 1 205 ? -2.161 -2.758 -1.490 1.00 98.19 205 ILE A CA 1
ATOM 1718 C C . ILE A 1 205 ? -2.086 -3.408 -2.877 1.00 98.19 205 ILE A C 1
ATOM 1720 O O . ILE A 1 205 ? -1.577 -4.517 -3.013 1.00 98.19 205 ILE A O 1
ATOM 1724 N N . ILE A 1 206 ? -2.600 -2.736 -3.903 1.00 98.12 206 ILE A N 1
ATOM 1725 C CA . ILE A 1 206 ? -2.490 -3.148 -5.306 1.00 98.12 206 ILE A CA 1
ATOM 1726 C C . ILE A 1 206 ? -1.656 -2.107 -6.040 1.00 98.12 206 ILE A C 1
ATOM 1728 O O . ILE A 1 206 ? -2.092 -0.971 -6.214 1.00 98.12 206 ILE A O 1
ATOM 1732 N N . TYR A 1 207 ? -0.463 -2.483 -6.475 1.00 98.62 207 TYR A N 1
ATOM 1733 C CA . TYR A 1 207 ? 0.318 -1.648 -7.369 1.00 98.62 207 TYR A CA 1
ATOM 1734 C C . TYR A 1 207 ? -0.343 -1.587 -8.748 1.00 98.62 207 TYR A C 1
ATOM 1736 O O . TYR A 1 207 ? -0.699 -2.628 -9.302 1.00 98.62 207 TYR A O 1
ATOM 1744 N N . CYS A 1 208 ? -0.459 -0.377 -9.291 1.00 97.38 208 CYS A N 1
ATOM 1745 C CA . CYS A 1 208 ? -0.925 -0.089 -10.639 1.00 97.38 208 CYS A CA 1
ATOM 1746 C C . CYS A 1 208 ? 0.105 0.775 -11.374 1.00 97.38 208 CYS A C 1
ATOM 1748 O O . CYS A 1 208 ? 0.507 1.826 -10.863 1.00 97.38 208 CYS A O 1
ATOM 1750 N N . ASP A 1 209 ? 0.466 0.394 -12.599 1.00 98.00 209 ASP A N 1
ATOM 1751 C CA . ASP A 1 209 ? 1.181 1.306 -13.492 1.00 98.00 209 ASP A CA 1
ATOM 1752 C C . ASP A 1 209 ? 0.311 2.551 -13.785 1.00 98.00 209 ASP A C 1
ATOM 1754 O O . ASP A 1 209 ? -0.928 2.529 -13.742 1.00 98.00 209 ASP A O 1
ATOM 1758 N N . ALA A 1 210 ? 0.964 3.682 -14.061 1.00 96.94 210 ALA A N 1
ATOM 1759 C CA . ALA A 1 210 ? 0.278 4.958 -14.271 1.00 96.94 210 ALA A CA 1
ATOM 1760 C C . ALA A 1 210 ? -0.571 4.989 -15.555 1.00 96.94 210 ALA A C 1
ATOM 1762 O O . ALA A 1 210 ? -1.453 5.829 -15.677 1.00 96.94 210 ALA A O 1
ATOM 1763 N N . ASP A 1 211 ? -0.325 4.101 -16.513 1.00 96.38 211 ASP A N 1
ATOM 1764 C CA . ASP A 1 211 ? -1.003 4.009 -17.811 1.00 96.38 211 ASP A CA 1
ATOM 1765 C C . ASP A 1 211 ? -2.150 2.987 -17.855 1.00 96.38 211 ASP A C 1
ATOM 1767 O O . ASP A 1 211 ? -2.570 2.548 -18.926 1.00 96.38 211 ASP A O 1
ATOM 1771 N N . MET A 1 212 ? -2.730 2.683 -16.695 1.00 95.81 212 MET A N 1
ATOM 1772 C CA . MET A 1 212 ? -3.931 1.855 -16.572 1.00 95.81 212 MET A CA 1
ATOM 1773 C C . MET A 1 212 ? -5.226 2.659 -16.788 1.00 95.81 212 MET A C 1
ATOM 1775 O O . MET A 1 212 ? -5.292 3.860 -16.534 1.00 95.81 212 MET A O 1
ATOM 1779 N N . TYR A 1 213 ? -6.294 1.985 -17.225 1.00 96.81 213 TYR A N 1
ATOM 1780 C CA . TYR A 1 213 ? -7.645 2.552 -17.295 1.00 96.81 213 TYR A CA 1
ATOM 1781 C C . TYR A 1 213 ? -8.668 1.541 -16.780 1.00 96.81 213 TYR A C 1
ATOM 1783 O O . TYR A 1 213 ? -8.721 0.402 -17.246 1.00 96.81 213 TYR A O 1
ATOM 1791 N N . PHE A 1 214 ? -9.504 1.956 -15.831 1.00 95.50 214 PHE A N 1
ATOM 1792 C CA . PHE A 1 214 ? -10.542 1.110 -15.256 1.00 95.50 214 PHE A CA 1
ATOM 1793 C C . PHE A 1 214 ? -11.847 1.269 -16.041 1.00 95.50 214 PHE A C 1
ATOM 1795 O O . PHE A 1 214 ? -12.347 2.374 -16.225 1.00 95.50 214 PHE A O 1
ATOM 1802 N N . PHE A 1 215 ? -12.411 0.148 -16.495 1.00 95.69 215 PHE A N 1
ATOM 1803 C CA . PHE A 1 215 ? -13.683 0.101 -17.236 1.00 95.69 215 PHE A CA 1
ATOM 1804 C C . PHE A 1 215 ? -14.874 -0.345 -16.373 1.00 95.69 215 PHE A C 1
ATOM 1806 O O . PHE A 1 215 ? -16.008 -0.374 -16.846 1.00 95.69 215 PHE A O 1
ATOM 1813 N N . THR A 1 216 ? -14.623 -0.713 -15.116 1.00 93.94 216 THR A N 1
ATOM 1814 C CA . THR A 1 216 ? -15.637 -1.106 -14.133 1.00 93.94 216 THR A CA 1
ATOM 1815 C C . THR A 1 216 ? -15.088 -0.948 -12.712 1.00 93.94 216 THR A C 1
ATOM 1817 O O . THR A 1 216 ? -13.892 -0.709 -12.523 1.00 93.94 216 THR A O 1
ATOM 1820 N N . ALA A 1 217 ? -15.946 -1.110 -11.701 1.00 92.62 217 ALA A N 1
ATOM 1821 C CA . ALA A 1 217 ? -15.522 -1.147 -10.306 1.00 92.62 217 ALA A CA 1
ATOM 1822 C C . ALA A 1 217 ? -14.553 -2.330 -10.065 1.00 92.62 217 ALA A C 1
ATOM 1824 O O . ALA A 1 217 ? -14.903 -3.473 -10.368 1.00 92.62 217 ALA A O 1
ATOM 1825 N N . PRO A 1 218 ? -13.368 -2.105 -9.466 1.00 92.75 218 PRO A N 1
ATOM 1826 C CA . PRO A 1 218 ? -12.331 -3.134 -9.325 1.00 92.75 218 PRO A CA 1
ATOM 1827 C C . PRO A 1 218 ? -12.574 -4.121 -8.169 1.00 92.75 218 PRO A C 1
ATOM 1829 O O . PRO A 1 218 ? -11.714 -4.946 -7.872 1.00 92.75 218 PRO A O 1
ATOM 1832 N N . ASN A 1 219 ? -13.742 -4.072 -7.521 1.00 89.25 219 ASN A N 1
ATOM 1833 C CA . ASN A 1 219 ? -14.074 -4.874 -6.338 1.00 89.25 219 ASN A CA 1
ATOM 1834 C C . ASN A 1 219 ? -13.918 -6.389 -6.568 1.00 89.25 219 ASN A C 1
ATOM 1836 O O . ASN A 1 219 ? -13.648 -7.125 -5.623 1.00 89.25 219 ASN A O 1
ATOM 1840 N N . ILE A 1 220 ? -14.083 -6.852 -7.815 1.00 90.62 220 ILE A N 1
ATOM 1841 C CA . ILE A 1 220 ? -13.924 -8.265 -8.184 1.00 90.62 220 ILE A CA 1
ATOM 1842 C C . ILE A 1 220 ? -12.518 -8.797 -7.883 1.00 90.62 220 ILE A C 1
ATOM 1844 O O . ILE A 1 220 ? -12.392 -9.948 -7.478 1.00 90.62 220 ILE A O 1
ATOM 1848 N N . ILE A 1 221 ? -11.487 -7.948 -7.977 1.00 92.44 221 ILE A N 1
ATOM 1849 C CA . ILE A 1 221 ? -10.098 -8.336 -7.699 1.00 92.44 221 ILE A CA 1
ATOM 1850 C C . ILE A 1 221 ? -9.974 -8.834 -6.256 1.00 92.44 221 ILE A C 1
ATOM 1852 O O . ILE A 1 221 ? -9.421 -9.904 -6.017 1.00 92.44 221 ILE A O 1
ATOM 1856 N N . LEU A 1 222 ? -10.549 -8.112 -5.285 1.00 88.25 222 LEU A N 1
ATOM 1857 C CA . LEU A 1 222 ? -10.524 -8.542 -3.883 1.00 88.25 222 LEU A CA 1
ATOM 1858 C C . LEU A 1 222 ? -11.296 -9.842 -3.660 1.00 88.25 222 LEU A C 1
ATOM 1860 O O . LEU A 1 222 ? -10.849 -10.683 -2.884 1.00 88.25 222 LEU A O 1
ATOM 1864 N N . ASN A 1 223 ? -12.418 -10.037 -4.352 1.00 87.62 223 ASN A N 1
ATOM 1865 C CA . ASN A 1 223 ? -13.222 -11.250 -4.204 1.00 87.62 223 ASN A CA 1
ATOM 1866 C C . ASN A 1 223 ? -12.466 -12.511 -4.648 1.00 87.62 223 ASN A C 1
ATOM 1868 O O . ASN A 1 223 ? -12.649 -13.569 -4.047 1.00 87.62 223 ASN A O 1
ATOM 1872 N N . GLU A 1 224 ? -11.607 -12.399 -5.660 1.00 91.06 224 GLU A N 1
ATOM 1873 C CA . GLU A 1 224 ? -10.767 -13.504 -6.135 1.00 91.06 224 GLU A CA 1
ATOM 1874 C C . GLU A 1 224 ? -9.504 -13.689 -5.281 1.00 91.06 224 GLU A C 1
ATOM 1876 O O . GLU A 1 224 ? -9.039 -14.812 -5.082 1.00 91.06 224 GLU A O 1
ATOM 1881 N N . TRP A 1 225 ? -8.965 -12.599 -4.734 1.00 94.12 225 TRP A N 1
ATOM 1882 C CA . TRP A 1 225 ? -7.643 -12.585 -4.113 1.00 94.12 225 TRP A CA 1
ATOM 1883 C C . TRP A 1 225 ? -7.628 -12.720 -2.580 1.00 94.12 225 TRP A C 1
ATOM 1885 O O . TRP A 1 225 ? -6.644 -13.207 -2.037 1.00 94.12 225 TRP A O 1
ATOM 1895 N N . TRP A 1 226 ? -8.690 -12.358 -1.851 1.00 86.44 226 TRP A N 1
ATOM 1896 C CA . TRP A 1 226 ? -8.645 -12.127 -0.388 1.00 86.44 226 TRP A CA 1
ATOM 1897 C C . TRP A 1 226 ? -8.019 -13.235 0.493 1.00 86.44 226 TRP A C 1
ATOM 1899 O O . TRP A 1 226 ? -7.549 -12.959 1.606 1.00 86.44 226 TRP A O 1
ATOM 1909 N N . LYS A 1 227 ? -8.031 -14.495 0.033 1.00 90.81 227 LYS A N 1
ATOM 1910 C CA . LYS A 1 227 ? -7.453 -15.651 0.745 1.00 90.81 227 LYS A CA 1
ATOM 1911 C C . LYS A 1 227 ? -5.941 -15.794 0.581 1.00 90.81 227 LYS A C 1
ATOM 1913 O O . LYS A 1 227 ? -5.331 -16.502 1.376 1.00 90.81 227 LYS A O 1
ATOM 1918 N N . TYR A 1 228 ? -5.356 -15.164 -0.429 1.00 94.75 228 TYR A N 1
ATOM 1919 C CA . TYR A 1 228 ? -3.958 -15.331 -0.809 1.00 94.75 228 TYR A CA 1
ATOM 1920 C C . TYR A 1 228 ? -3.140 -14.090 -0.450 1.00 94.75 228 TYR A C 1
ATOM 1922 O O . TYR A 1 228 ? -3.665 -12.981 -0.364 1.00 94.75 228 TYR A O 1
ATOM 1930 N N . SER A 1 229 ? -1.838 -14.278 -0.249 1.00 95.81 229 SER A N 1
ATOM 1931 C CA . SER A 1 229 ? -0.911 -13.186 0.063 1.00 95.81 229 SER A CA 1
ATOM 1932 C C . SER A 1 229 ? -0.678 -12.280 -1.150 1.00 95.81 229 SER A C 1
ATOM 1934 O O . SER A 1 229 ? -0.706 -11.060 -1.033 1.00 95.81 229 SER A O 1
ATOM 1936 N N . VAL A 1 230 ? -0.544 -12.860 -2.348 1.00 96.44 230 VAL A N 1
ATOM 1937 C CA . VAL A 1 230 ? -0.179 -12.126 -3.570 1.00 96.44 230 VAL A CA 1
ATOM 1938 C C . VAL A 1 230 ? -1.192 -12.358 -4.688 1.00 96.44 230 VAL A C 1
ATOM 1940 O O . VAL A 1 230 ? -1.711 -13.462 -4.846 1.00 96.44 230 VAL A O 1
ATOM 1943 N N . PHE A 1 231 ? -1.464 -11.305 -5.456 1.00 95.88 231 PHE A N 1
ATOM 1944 C CA . PHE A 1 231 ? -2.247 -11.340 -6.688 1.00 95.88 231 PHE A CA 1
ATOM 1945 C C . PHE A 1 231 ? -1.352 -11.013 -7.874 1.00 95.88 231 PHE A C 1
ATOM 1947 O O . PHE A 1 231 ? -0.724 -9.953 -7.902 1.00 95.88 231 PHE A O 1
ATOM 1954 N N . LEU A 1 232 ? -1.340 -11.905 -8.861 1.00 96.00 232 LEU A N 1
ATOM 1955 C CA . LEU A 1 232 ? -0.651 -11.722 -10.131 1.00 96.00 232 LEU A CA 1
ATOM 1956 C C . LEU A 1 232 ? -1.641 -11.883 -11.276 1.00 96.00 232 LEU A C 1
ATOM 1958 O O . LEU A 1 232 ? -2.515 -12.749 -11.242 1.00 96.00 232 LEU A O 1
ATOM 1962 N N . CYS A 1 233 ? -1.448 -11.094 -12.326 1.00 94.25 233 CYS A N 1
ATOM 1963 C CA . CYS A 1 233 ? -2.143 -11.279 -13.590 1.00 94.25 233 CYS A CA 1
ATOM 1964 C C . CYS A 1 233 ? -1.186 -11.903 -14.612 1.00 94.25 233 CYS A C 1
ATOM 1966 O O . CYS A 1 233 ? -0.101 -11.355 -14.820 1.00 94.25 233 CYS A O 1
ATOM 1968 N N . PRO A 1 234 ? -1.558 -13.004 -15.288 1.00 94.94 234 PRO A N 1
ATOM 1969 C CA . PRO A 1 234 ? -0.825 -13.465 -16.458 1.00 94.94 234 PRO A CA 1
ATOM 1970 C C . PRO A 1 234 ? -0.850 -12.382 -17.537 1.00 94.94 234 PRO A C 1
ATOM 1972 O O . PRO A 1 234 ? -1.871 -11.705 -17.719 1.00 94.94 234 PRO A O 1
ATOM 1975 N N . GLN A 1 235 ? 0.243 -12.233 -18.278 1.00 93.56 235 GLN A N 1
ATOM 1976 C CA . GLN A 1 235 ? 0.161 -11.546 -19.559 1.00 93.56 235 GLN A CA 1
ATOM 1977 C C . GLN A 1 235 ? -0.437 -12.475 -20.627 1.00 93.56 235 GLN A C 1
ATOM 1979 O O . GLN A 1 235 ? -0.662 -13.661 -20.398 1.00 93.56 235 GLN A O 1
ATOM 1984 N N . ARG A 1 236 ? -0.812 -11.900 -21.771 1.00 93.12 236 ARG A N 1
ATOM 1985 C CA . ARG A 1 236 ? -1.389 -12.625 -22.916 1.00 93.12 236 ARG A CA 1
ATOM 1986 C C . ARG A 1 236 ? -0.576 -12.322 -24.168 1.00 93.12 236 ARG A C 1
ATOM 1988 O O . ARG A 1 236 ? -1.121 -11.887 -25.182 1.00 93.12 236 ARG A O 1
ATOM 1995 N N . SER A 1 237 ? 0.735 -12.458 -24.030 1.00 93.44 237 SER A N 1
ATOM 1996 C CA . SER A 1 237 ? 1.704 -12.145 -25.075 1.00 93.44 237 SER A CA 1
ATOM 1997 C C . SER A 1 237 ? 2.082 -13.428 -25.824 1.00 93.44 237 SER A C 1
ATOM 1999 O O . SER A 1 237 ? 1.612 -14.515 -25.495 1.00 93.44 237 SER A O 1
ATOM 2001 N N . SER A 1 238 ? 2.893 -13.327 -26.879 1.00 96.50 238 SER A N 1
ATOM 2002 C CA . SER A 1 238 ? 3.416 -14.532 -27.529 1.00 96.50 238 SER A CA 1
ATOM 2003 C C . SER A 1 238 ? 4.464 -15.215 -26.645 1.00 96.50 238 SER A C 1
ATOM 2005 O O . SER A 1 238 ? 5.104 -14.565 -25.813 1.00 96.50 238 SER A O 1
ATOM 2007 N N . THR A 1 239 ? 4.686 -16.515 -26.851 1.00 95.31 239 THR A N 1
ATOM 2008 C CA . THR A 1 239 ? 5.686 -17.284 -26.097 1.00 95.31 239 THR A CA 1
ATOM 2009 C C . THR A 1 239 ? 7.089 -16.682 -26.221 1.00 95.31 239 THR A C 1
ATOM 2011 O O . THR A 1 239 ? 7.855 -16.717 -25.262 1.00 95.31 239 THR A O 1
ATOM 2014 N N . GLU A 1 240 ? 7.427 -16.065 -27.357 1.00 96.19 240 GLU A N 1
ATOM 2015 C CA . GLU A 1 240 ? 8.706 -15.373 -27.548 1.00 96.19 240 GLU A CA 1
ATOM 2016 C C . GLU A 1 240 ? 8.831 -14.154 -26.625 1.00 96.19 240 GLU A C 1
ATOM 2018 O O . GLU A 1 240 ? 9.856 -13.986 -25.966 1.00 96.19 240 GLU A O 1
ATOM 2023 N N . ILE A 1 241 ? 7.780 -13.336 -26.517 1.00 94.88 241 ILE A N 1
ATOM 2024 C CA . ILE A 1 241 ? 7.758 -12.168 -25.622 1.00 94.88 241 ILE A CA 1
ATOM 2025 C C . ILE A 1 241 ? 7.820 -12.622 -24.162 1.00 94.88 241 ILE A C 1
ATOM 2027 O O . ILE A 1 241 ? 8.576 -12.060 -23.368 1.00 94.88 241 ILE A O 1
ATOM 2031 N N . GLU A 1 242 ? 7.059 -13.654 -23.804 1.00 96.06 242 GLU A N 1
ATOM 2032 C CA . GLU A 1 242 ? 7.018 -14.187 -22.440 1.00 96.06 242 GLU A CA 1
ATOM 2033 C C . GLU A 1 242 ? 8.340 -14.838 -22.023 1.00 96.06 242 GLU A C 1
ATOM 2035 O O . GLU A 1 242 ? 8.764 -14.721 -20.870 1.00 96.06 242 GLU A O 1
ATOM 2040 N N . SER A 1 243 ? 9.051 -15.452 -22.973 1.00 95.25 243 SER A N 1
ATOM 2041 C CA . SER A 1 243 ? 10.377 -16.023 -22.728 1.00 95.25 243 SER A CA 1
ATOM 2042 C C . SER A 1 243 ? 11.392 -14.970 -22.286 1.00 95.25 243 SER A C 1
ATOM 2044 O O . SER A 1 243 ? 12.301 -15.287 -21.520 1.00 95.25 243 SER A O 1
ATOM 2046 N N . ILE A 1 244 ? 11.214 -13.713 -22.705 1.00 96.00 244 ILE A N 1
ATOM 2047 C CA . ILE A 1 244 ? 12.087 -12.587 -22.368 1.00 96.00 244 ILE A CA 1
ATOM 2048 C C . ILE A 1 244 ? 11.566 -11.862 -21.124 1.00 96.00 244 ILE A C 1
ATOM 2050 O O . ILE A 1 244 ? 12.323 -11.704 -20.168 1.00 96.00 244 ILE A O 1
ATOM 2054 N N . HIS A 1 245 ? 10.287 -11.479 -21.101 1.00 96.31 245 HIS A N 1
ATOM 2055 C CA . HIS A 1 245 ? 9.729 -10.550 -20.108 1.00 96.31 245 HIS A CA 1
ATOM 2056 C C . HIS A 1 245 ? 8.991 -11.213 -18.929 1.00 96.31 245 HIS A C 1
ATOM 2058 O O . HIS A 1 245 ? 8.542 -10.506 -18.029 1.00 96.31 245 HIS A O 1
ATOM 2064 N N . GLY A 1 246 ? 8.848 -12.542 -18.912 1.00 96.44 246 GLY A N 1
ATOM 2065 C CA . GLY A 1 246 ? 8.095 -13.283 -17.887 1.00 96.44 246 GLY A CA 1
ATOM 2066 C C . GLY A 1 246 ? 6.698 -13.692 -18.361 1.00 96.44 246 GLY A C 1
ATOM 2067 O O . GLY A 1 246 ? 6.313 -13.355 -19.464 1.00 96.44 246 GLY A O 1
ATOM 2068 N N . ILE A 1 247 ? 5.919 -14.429 -17.568 1.00 96.69 247 ILE A N 1
ATOM 2069 C CA . ILE A 1 247 ? 4.534 -14.825 -17.922 1.00 96.69 247 ILE A CA 1
ATOM 2070 C C . ILE A 1 247 ? 3.475 -14.003 -17.178 1.00 96.69 247 ILE A C 1
ATOM 2072 O O . ILE A 1 247 ? 2.298 -14.047 -17.524 1.00 96.69 247 ILE A O 1
ATOM 2076 N N . TYR A 1 248 ? 3.882 -13.230 -16.172 1.00 97.19 248 TYR A N 1
ATOM 2077 C CA . TYR A 1 248 ? 3.018 -12.320 -15.421 1.00 97.19 248 TYR A CA 1
ATOM 2078 C C . TYR A 1 248 ? 3.275 -10.867 -15.818 1.00 97.19 248 TYR A C 1
ATOM 2080 O O . TYR A 1 248 ? 4.367 -10.535 -16.268 1.00 97.19 248 TYR A O 1
ATOM 2088 N N . GLN A 1 249 ? 2.278 -10.001 -15.633 1.00 95.25 249 GLN A N 1
ATOM 2089 C CA . GLN A 1 249 ? 2.430 -8.553 -15.776 1.00 95.25 249 GLN A CA 1
ATOM 2090 C C . GLN A 1 249 ? 2.776 -7.892 -14.437 1.00 95.25 249 GLN A C 1
ATOM 2092 O O . GLN A 1 249 ? 2.196 -8.226 -13.405 1.00 95.25 249 GLN A O 1
ATOM 2097 N N . ALA A 1 250 ? 3.673 -6.906 -14.463 1.00 97.19 250 ALA A N 1
ATOM 2098 C CA . ALA A 1 250 ? 4.025 -6.119 -13.278 1.00 97.19 250 ALA A CA 1
ATOM 2099 C C . ALA A 1 250 ? 3.249 -4.798 -13.152 1.00 97.19 250 ALA A C 1
ATOM 2101 O O . ALA A 1 250 ? 3.512 -4.013 -12.238 1.00 97.19 250 ALA A O 1
ATOM 2102 N N . GLY A 1 251 ? 2.318 -4.532 -14.073 1.00 96.75 251 GLY A N 1
ATOM 2103 C CA . GLY A 1 251 ? 1.492 -3.324 -14.066 1.00 96.75 251 GLY A CA 1
ATOM 2104 C C . GLY A 1 251 ? 0.257 -3.405 -13.176 1.00 96.75 251 GLY A C 1
ATOM 2105 O O . GLY A 1 251 ? -0.348 -2.374 -12.897 1.00 96.75 251 GLY A O 1
ATOM 2106 N N . LEU A 1 252 ? -0.100 -4.602 -12.700 1.00 96.94 252 LEU A N 1
ATOM 2107 C CA . LEU A 1 252 ? -1.170 -4.821 -11.731 1.00 96.94 252 LEU A CA 1
ATOM 2108 C C . LEU A 1 252 ? -0.807 -5.983 -10.798 1.00 96.94 252 LEU A C 1
ATOM 2110 O O . LEU A 1 252 ? -0.939 -7.149 -11.173 1.00 96.94 252 LEU A O 1
ATOM 2114 N N . VAL A 1 253 ? -0.347 -5.665 -9.586 1.00 97.81 253 VAL A N 1
ATOM 2115 C CA . VAL A 1 253 ? 0.151 -6.658 -8.616 1.00 97.81 253 VAL A CA 1
ATOM 2116 C C . VAL A 1 253 ? -0.386 -6.351 -7.223 1.00 97.81 253 VAL A C 1
ATOM 2118 O O . VAL A 1 253 ? -0.256 -5.227 -6.748 1.00 97.81 253 VAL A O 1
ATOM 2121 N N . GLY A 1 254 ? -0.989 -7.334 -6.556 1.00 97.62 254 GLY A N 1
ATOM 2122 C CA . GLY A 1 254 ? -1.548 -7.168 -5.212 1.00 97.62 254 GLY A CA 1
ATOM 2123 C C . GLY A 1 254 ? -0.699 -7.820 -4.125 1.00 97.62 254 GLY A C 1
ATOM 2124 O O . GLY A 1 254 ? -0.221 -8.934 -4.311 1.00 97.62 254 GLY A O 1
ATOM 2125 N N . PHE A 1 255 ? -0.585 -7.156 -2.973 1.00 97.94 255 PHE A N 1
ATOM 2126 C CA . PHE A 1 255 ? 0.039 -7.661 -1.746 1.00 97.94 255 PHE A CA 1
ATOM 2127 C C . PHE A 1 255 ? -0.872 -7.474 -0.525 1.00 97.94 255 PHE A C 1
ATOM 2129 O O . PHE A 1 255 ? -1.336 -6.366 -0.244 1.00 97.94 255 PHE A O 1
ATOM 2136 N N . LYS A 1 256 ? -1.140 -8.555 0.210 1.00 96.75 256 LYS A N 1
ATOM 2137 C CA . LYS A 1 256 ? -1.863 -8.523 1.482 1.00 96.75 256 LYS A CA 1
ATOM 2138 C C . LYS A 1 256 ? -0.918 -7.990 2.555 1.00 96.75 256 LYS A C 1
ATOM 2140 O O . LYS A 1 256 ? 0.292 -8.160 2.459 1.00 96.75 256 LYS A O 1
ATOM 2145 N N . ASN A 1 257 ? -1.425 -7.349 3.602 1.00 95.31 257 ASN A N 1
ATOM 2146 C CA . ASN A 1 257 ? -0.579 -6.949 4.728 1.00 95.31 257 ASN A CA 1
ATOM 2147 C C . ASN A 1 257 ? -0.316 -8.131 5.671 1.00 95.31 257 ASN A C 1
ATOM 2149 O O . ASN A 1 257 ? -0.687 -8.111 6.842 1.00 95.31 257 ASN A O 1
ATOM 2153 N N . ASP A 1 258 ? 0.294 -9.185 5.139 1.00 95.00 258 ASP A N 1
ATOM 2154 C CA . ASP A 1 258 ? 0.747 -10.348 5.891 1.00 95.00 258 ASP A CA 1
ATOM 2155 C C . ASP A 1 258 ? 2.267 -10.513 5.780 1.00 95.00 258 ASP A C 1
ATOM 2157 O O . ASP A 1 258 ? 2.953 -9.810 5.031 1.00 95.00 258 ASP A O 1
ATOM 2161 N N . GLN A 1 259 ? 2.808 -11.415 6.596 1.00 95.25 259 GLN A N 1
ATOM 2162 C CA . GLN A 1 259 ? 4.247 -11.640 6.663 1.00 95.25 259 GLN A CA 1
ATOM 2163 C C . GLN A 1 259 ? 4.804 -12.164 5.330 1.00 95.25 259 GLN A C 1
ATOM 2165 O O . GLN A 1 259 ? 5.819 -11.660 4.855 1.00 95.25 259 GLN A O 1
ATOM 2170 N N . ASN A 1 260 ? 4.093 -13.093 4.686 1.00 96.94 260 ASN A N 1
ATOM 2171 C CA . ASN A 1 260 ? 4.502 -13.680 3.411 1.00 96.94 260 ASN A CA 1
ATOM 2172 C C . ASN A 1 260 ? 4.618 -12.622 2.297 1.00 96.94 260 ASN A C 1
ATOM 2174 O O . ASN A 1 260 ? 5.628 -12.532 1.605 1.00 96.94 260 ASN A O 1
ATOM 2178 N N . SER A 1 261 ? 3.629 -11.734 2.163 1.00 97.38 261 SER A N 1
ATOM 2179 C CA . SER A 1 261 ? 3.674 -10.652 1.171 1.00 97.38 261 SER A CA 1
ATOM 2180 C C . SER A 1 261 ? 4.831 -9.687 1.418 1.00 97.38 261 SER A C 1
ATOM 2182 O O . SER A 1 261 ? 5.436 -9.203 0.464 1.00 97.38 261 SER A O 1
ATOM 2184 N N . LYS A 1 262 ? 5.159 -9.400 2.685 1.00 97.56 262 LYS A N 1
ATOM 2185 C CA . LYS A 1 262 ? 6.304 -8.547 3.042 1.00 97.56 262 LYS A CA 1
ATOM 2186 C C . LYS A 1 262 ? 7.634 -9.201 2.679 1.00 97.56 262 LYS A C 1
ATOM 2188 O O . LYS A 1 262 ? 8.530 -8.511 2.196 1.00 97.56 262 LYS A O 1
ATOM 2193 N N . GLU A 1 263 ? 7.756 -10.510 2.869 1.00 98.12 263 GLU A N 1
ATOM 2194 C CA . GLU A 1 263 ? 8.933 -11.283 2.460 1.00 98.12 263 GLU A CA 1
ATOM 2195 C C . GLU A 1 263 ? 9.086 -11.291 0.935 1.00 98.12 263 GLU A C 1
ATOM 2197 O O . GLU A 1 263 ? 10.160 -10.966 0.431 1.00 98.12 263 GLU A O 1
ATOM 2202 N N . ILE A 1 264 ? 7.998 -11.528 0.196 1.00 98.19 264 ILE A N 1
ATOM 2203 C CA . ILE A 1 264 ? 7.980 -11.482 -1.274 1.00 98.19 264 ILE A CA 1
ATOM 2204 C C . ILE A 1 264 ? 8.332 -10.085 -1.795 1.00 98.19 264 ILE A C 1
ATOM 2206 O O . ILE A 1 264 ? 9.144 -9.950 -2.709 1.00 98.19 264 ILE A O 1
ATOM 2210 N N . LEU A 1 265 ? 7.759 -9.032 -1.211 1.00 98.38 265 LEU A N 1
ATOM 2211 C CA . LEU A 1 265 ? 8.088 -7.656 -1.571 1.00 98.38 265 LEU A CA 1
ATOM 2212 C C . LEU A 1 265 ? 9.558 -7.323 -1.287 1.00 98.38 265 LEU A C 1
ATOM 2214 O O . LEU A 1 265 ? 10.196 -6.639 -2.086 1.00 98.38 265 LEU A O 1
ATOM 2218 N N . THR A 1 266 ? 10.103 -7.802 -0.168 1.00 98.25 266 THR A N 1
ATOM 2219 C CA . THR A 1 266 ? 11.518 -7.605 0.178 1.00 98.25 266 THR A CA 1
ATOM 2220 C C . THR A 1 266 ? 12.413 -8.318 -0.830 1.00 98.25 266 THR A C 1
ATOM 2222 O O . THR A 1 266 ? 13.319 -7.700 -1.381 1.00 98.25 266 THR A O 1
ATOM 2225 N N . TRP A 1 267 ? 12.090 -9.568 -1.166 1.00 98.56 267 TRP A N 1
ATOM 2226 C CA . TRP A 1 267 ? 12.782 -10.328 -2.203 1.00 98.56 267 TRP A CA 1
ATOM 2227 C C . TRP A 1 267 ? 12.723 -9.634 -3.571 1.00 98.56 267 TRP A C 1
ATOM 2229 O O . TRP A 1 267 ? 13.747 -9.500 -4.243 1.00 98.56 267 TRP A O 1
ATOM 2239 N N . TRP A 1 268 ? 11.549 -9.143 -3.980 1.00 98.56 268 TRP A N 1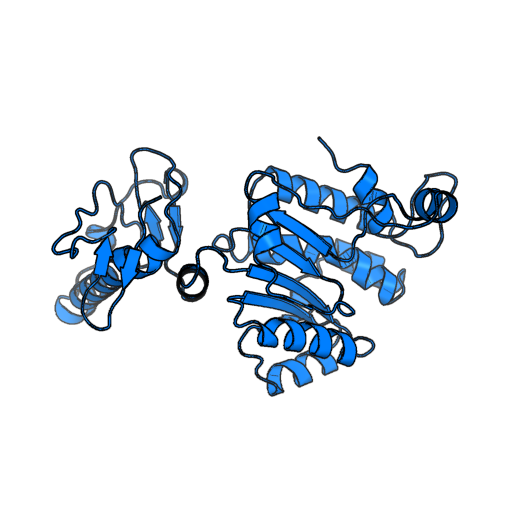
ATOM 2240 C CA . TRP A 1 268 ? 11.379 -8.475 -5.271 1.00 98.56 268 TRP A CA 1
ATOM 2241 C C . TRP A 1 268 ? 12.146 -7.150 -5.325 1.00 98.56 268 TRP A C 1
ATOM 2243 O O . TRP A 1 268 ? 12.809 -6.869 -6.325 1.00 98.56 268 TRP A O 1
ATOM 2253 N N . LYS A 1 269 ? 12.139 -6.378 -4.227 1.00 98.38 269 LYS A N 1
ATOM 2254 C CA . LYS A 1 269 ? 13.001 -5.201 -4.048 1.00 98.38 269 LYS A CA 1
ATOM 2255 C C . LYS A 1 269 ? 14.468 -5.583 -4.231 1.00 98.38 269 LYS A C 1
ATOM 2257 O O . LYS A 1 269 ? 15.145 -4.949 -5.033 1.00 98.38 269 LYS A O 1
ATOM 2262 N N . ASP A 1 270 ? 14.957 -6.595 -3.518 1.00 98.31 270 ASP A N 1
ATOM 2263 C CA . ASP A 1 270 ? 16.370 -6.986 -3.556 1.00 98.31 270 ASP A CA 1
ATOM 2264 C C . ASP A 1 270 ? 16.790 -7.454 -4.960 1.00 98.31 270 ASP A C 1
ATOM 2266 O O . ASP A 1 270 ? 17.860 -7.088 -5.446 1.00 98.31 270 ASP A O 1
ATOM 2270 N N . LYS A 1 271 ? 15.911 -8.169 -5.675 1.00 98.19 271 LYS A N 1
ATOM 2271 C CA . LYS A 1 271 ? 16.132 -8.548 -7.079 1.00 98.19 271 LYS A CA 1
ATOM 2272 C C . LYS A 1 271 ? 16.185 -7.347 -8.015 1.00 98.19 271 LYS A C 1
ATOM 2274 O O . LYS A 1 271 ? 17.066 -7.277 -8.871 1.00 98.19 271 LYS A O 1
ATOM 2279 N N . CYS A 1 272 ? 15.298 -6.375 -7.826 1.00 98.19 272 CYS A N 1
ATOM 2280 C CA . CYS A 1 272 ? 15.337 -5.147 -8.609 1.00 98.19 272 CYS A CA 1
ATOM 2281 C C . CYS A 1 272 ? 16.554 -4.281 -8.257 1.00 98.19 272 CYS A C 1
ATOM 2283 O O . CYS A 1 272 ? 17.092 -3.613 -9.135 1.00 98.19 272 CYS A O 1
ATOM 2285 N N . LEU A 1 273 ? 17.026 -4.278 -7.006 1.00 98.19 273 LEU A N 1
ATOM 2286 C CA . LEU A 1 273 ? 18.282 -3.624 -6.622 1.00 98.19 273 LEU A CA 1
ATOM 2287 C C . LEU A 1 273 ? 19.477 -4.271 -7.332 1.00 98.19 273 LEU A C 1
ATOM 2289 O O . LEU A 1 273 ? 20.327 -3.542 -7.833 1.00 98.19 273 LEU A O 1
ATOM 2293 N N . GLU A 1 274 ? 19.493 -5.600 -7.459 1.00 97.19 274 GLU A N 1
ATOM 2294 C CA . GLU A 1 274 ? 20.525 -6.350 -8.185 1.00 97.19 274 GLU A CA 1
ATOM 2295 C C . GLU A 1 274 ? 20.528 -6.038 -9.694 1.00 97.19 274 GLU A C 1
ATOM 2297 O O . GLU A 1 274 ? 21.569 -5.706 -10.259 1.00 97.19 274 GLU A O 1
ATOM 2302 N N . TYR A 1 275 ? 19.371 -6.136 -10.359 1.00 98.12 275 TYR A N 1
ATOM 2303 C CA . TYR A 1 275 ? 19.238 -5.877 -11.794 1.00 98.12 275 TYR A CA 1
ATOM 2304 C C . TYR A 1 275 ? 17.788 -5.563 -12.161 1.00 98.12 275 TYR A C 1
ATOM 2306 O O . TYR A 1 275 ? 16.904 -6.388 -11.946 1.00 98.12 275 TYR A O 1
ATOM 2314 N N . CYS A 1 276 ? 17.544 -4.400 -12.762 1.00 97.88 276 CYS A N 1
ATOM 2315 C CA . CYS A 1 276 ? 16.212 -3.966 -13.190 1.00 97.88 276 CYS A CA 1
ATOM 2316 C C . CYS A 1 276 ? 16.313 -3.116 -14.465 1.00 97.88 276 CYS A C 1
ATOM 2318 O O . CYS A 1 276 ? 15.839 -1.983 -14.509 1.00 97.88 276 CYS A O 1
ATOM 2320 N N . ASN A 1 277 ? 16.987 -3.653 -15.484 1.00 97.31 277 ASN A N 1
ATOM 2321 C CA . ASN A 1 277 ? 17.252 -2.940 -16.733 1.00 97.31 277 ASN A CA 1
ATOM 2322 C C . ASN A 1 277 ? 16.280 -3.365 -17.839 1.00 97.31 277 ASN A C 1
ATOM 2324 O O . ASN A 1 277 ? 15.773 -4.489 -17.837 1.00 97.31 277 ASN A O 1
ATOM 2328 N N . ASN A 1 278 ? 16.073 -2.486 -18.818 1.00 96.94 278 ASN A N 1
ATOM 2329 C CA . ASN A 1 278 ? 15.271 -2.770 -20.012 1.00 96.94 278 ASN A CA 1
ATOM 2330 C C . ASN A 1 278 ? 16.012 -3.659 -21.032 1.00 96.94 278 ASN A C 1
ATOM 2332 O O . ASN A 1 278 ? 15.428 -4.128 -22.008 1.00 96.94 278 ASN A O 1
ATOM 2336 N N . GLN A 1 279 ? 17.301 -3.914 -20.813 1.00 97.00 279 GLN A N 1
ATOM 2337 C CA . GLN A 1 279 ? 18.056 -4.898 -21.576 1.00 97.00 279 GLN A CA 1
ATOM 2338 C C . GLN A 1 279 ? 17.817 -6.298 -21.000 1.00 97.00 279 GLN A C 1
ATOM 2340 O O . GLN A 1 279 ? 17.846 -6.489 -19.788 1.00 97.00 279 GLN A O 1
ATOM 2345 N N . TYR A 1 280 ? 17.585 -7.289 -21.861 1.00 97.19 280 TYR A N 1
ATOM 2346 C CA . TYR A 1 280 ? 17.495 -8.680 -21.422 1.00 97.19 280 TYR A CA 1
ATOM 2347 C C . TYR A 1 280 ? 18.892 -9.256 -21.177 1.00 97.19 280 TYR A C 1
ATOM 2349 O O . TYR A 1 280 ? 19.732 -9.250 -22.082 1.00 97.19 280 TYR A O 1
ATOM 2357 N N . ASP A 1 281 ? 19.123 -9.758 -19.965 1.00 97.25 281 ASP A N 1
ATOM 2358 C CA . ASP A 1 281 ? 20.326 -10.495 -19.581 1.00 97.25 281 ASP A CA 1
ATOM 2359 C C . ASP A 1 281 ? 20.084 -11.991 -19.810 1.00 97.25 281 ASP A C 1
ATOM 2361 O O . ASP A 1 281 ? 19.364 -12.651 -19.055 1.00 97.25 281 ASP A O 1
ATOM 2365 N N . VAL A 1 282 ? 20.662 -12.503 -20.898 1.00 96.06 282 VAL A N 1
ATOM 2366 C CA . VAL A 1 282 ? 20.512 -13.896 -21.340 1.00 96.06 282 VAL A CA 1
ATOM 2367 C C . VAL A 1 282 ? 21.228 -14.861 -20.396 1.00 96.06 282 VAL A C 1
ATOM 2369 O O . VAL A 1 282 ? 20.718 -15.951 -20.155 1.00 96.06 282 VAL A O 1
ATOM 2372 N N . GLU A 1 283 ? 22.383 -14.470 -19.850 1.00 96.38 283 GLU A N 1
ATOM 2373 C CA . GLU A 1 283 ? 23.212 -15.342 -19.009 1.00 96.38 283 GLU A CA 1
ATOM 2374 C C . GLU A 1 283 ? 22.517 -15.641 -17.681 1.00 96.38 283 GLU A C 1
ATOM 2376 O O . GLU A 1 283 ? 22.460 -16.792 -17.249 1.00 96.38 283 GLU A O 1
ATOM 2381 N N . MET A 1 284 ? 21.932 -14.609 -17.068 1.00 96.06 284 MET A N 1
ATOM 2382 C CA . MET A 1 284 ? 21.225 -14.722 -15.788 1.00 96.06 284 MET A CA 1
ATOM 2383 C C . MET A 1 284 ? 19.705 -14.865 -15.947 1.00 96.06 284 MET A C 1
ATOM 2385 O O . MET A 1 284 ? 18.990 -14.940 -14.948 1.00 96.06 284 MET A O 1
ATOM 2389 N N . ASN A 1 285 ? 19.202 -14.898 -17.187 1.00 95.44 285 ASN A N 1
ATOM 2390 C CA . ASN A 1 285 ? 17.784 -15.017 -17.533 1.00 95.44 285 ASN A CA 1
ATOM 2391 C C . ASN A 1 285 ? 16.889 -14.012 -16.775 1.00 95.44 285 ASN A C 1
ATOM 2393 O O . ASN A 1 285 ? 15.901 -14.392 -16.144 1.00 95.44 285 ASN A O 1
ATOM 2397 N N . ARG A 1 286 ? 17.226 -12.717 -16.829 1.00 96.62 286 ARG A N 1
ATOM 2398 C CA . ARG A 1 286 ? 16.543 -11.642 -16.077 1.00 96.62 286 ARG A CA 1
ATOM 2399 C C . ARG A 1 286 ? 16.269 -10.403 -16.931 1.00 96.62 286 ARG A C 1
ATOM 2401 O O . ARG A 1 286 ? 17.036 -10.080 -17.834 1.00 96.62 286 ARG A O 1
ATOM 2408 N N . TRP A 1 287 ? 15.157 -9.727 -16.653 1.00 97.88 287 TRP A N 1
ATOM 2409 C CA . TRP A 1 287 ? 14.733 -8.505 -17.341 1.00 97.88 287 TRP A CA 1
ATOM 2410 C C . TRP A 1 287 ? 13.764 -7.711 -16.472 1.00 97.88 287 TRP A C 1
ATOM 2412 O O . TRP A 1 287 ? 12.809 -8.297 -15.948 1.00 97.88 287 TRP A O 1
ATOM 2422 N N . GLY A 1 288 ? 13.988 -6.396 -16.387 1.00 97.81 288 GLY A N 1
ATOM 2423 C CA . GLY A 1 288 ? 13.121 -5.469 -15.667 1.00 97.81 288 GLY A CA 1
ATOM 2424 C C . GLY A 1 288 ? 12.747 -5.940 -14.259 1.00 97.81 288 GLY A C 1
ATOM 2425 O O . GLY A 1 288 ? 13.430 -6.748 -13.634 1.00 97.81 288 GLY A O 1
ATOM 2426 N N . ASP A 1 289 ? 11.627 -5.430 -13.771 1.00 97.81 289 ASP A N 1
ATOM 2427 C CA . ASP A 1 289 ? 10.941 -5.884 -12.563 1.00 97.81 289 ASP A CA 1
ATOM 2428 C C . ASP A 1 289 ? 10.067 -7.118 -12.835 1.00 97.81 289 ASP A C 1
ATOM 2430 O O . ASP A 1 289 ? 9.939 -8.004 -11.988 1.00 97.81 289 ASP A O 1
ATOM 2434 N N . GLN A 1 290 ? 9.475 -7.182 -14.029 1.00 97.75 290 GLN A N 1
ATOM 2435 C CA . GLN A 1 290 ? 8.414 -8.127 -14.364 1.00 97.75 290 GLN A CA 1
ATOM 2436 C C . GLN A 1 290 ? 8.858 -9.587 -14.408 1.00 97.75 290 GLN A C 1
ATOM 2438 O O . GLN A 1 290 ? 8.134 -10.456 -13.919 1.00 97.75 290 GLN A O 1
ATOM 2443 N N . LYS A 1 291 ? 10.042 -9.885 -14.960 1.00 97.44 291 LYS A N 1
ATOM 2444 C CA . LYS A 1 291 ? 10.452 -11.281 -15.157 1.00 97.44 291 LYS A CA 1
ATOM 2445 C C . LYS A 1 291 ? 10.618 -12.027 -13.828 1.00 97.44 291 LYS A C 1
ATOM 2447 O O . LYS A 1 291 ? 10.377 -13.232 -13.761 1.00 97.44 291 LYS A O 1
ATOM 2452 N N . TYR A 1 292 ? 10.962 -11.312 -12.756 1.00 97.88 292 TYR A N 1
ATOM 2453 C CA . TYR A 1 292 ? 11.080 -11.890 -11.418 1.00 97.88 292 TYR A CA 1
ATOM 2454 C C . TYR A 1 292 ? 9.762 -12.469 -10.896 1.00 97.88 292 TYR A C 1
ATOM 2456 O O . TYR A 1 292 ? 9.793 -13.429 -10.135 1.00 97.88 292 TYR A O 1
ATOM 2464 N N . LEU A 1 293 ? 8.602 -11.983 -11.345 1.00 96.94 293 LEU A N 1
ATOM 2465 C CA . LEU A 1 293 ? 7.307 -12.493 -10.881 1.00 96.94 293 LEU A CA 1
ATOM 2466 C C . LEU A 1 293 ? 7.089 -13.985 -11.209 1.00 96.94 293 LEU A C 1
ATOM 2468 O O . LEU A 1 293 ? 6.297 -14.649 -10.548 1.00 96.94 293 LEU A O 1
ATOM 2472 N N . ASN A 1 294 ? 7.832 -14.548 -12.169 1.00 95.44 294 ASN A N 1
ATOM 2473 C CA . ASN A 1 294 ? 7.830 -15.989 -12.461 1.00 95.44 294 ASN A CA 1
ATOM 2474 C C . ASN A 1 294 ? 8.460 -16.846 -11.352 1.00 95.44 294 ASN A C 1
ATOM 2476 O O . ASN A 1 294 ? 8.278 -18.062 -11.334 1.00 95.44 294 ASN A O 1
ATOM 2480 N N . HIS A 1 295 ? 9.248 -16.224 -10.481 1.00 94.81 295 HIS A N 1
ATOM 2481 C CA . HIS A 1 295 ? 10.118 -16.884 -9.515 1.00 94.81 295 HIS A CA 1
ATOM 2482 C C . HIS A 1 295 ? 9.849 -16.412 -8.085 1.00 94.81 295 HIS A C 1
ATOM 2484 O O . HIS A 1 295 ? 10.738 -16.520 -7.240 1.00 94.81 295 HIS A O 1
ATOM 2490 N N . ILE A 1 296 ? 8.646 -15.881 -7.821 1.00 91.38 296 ILE A N 1
ATOM 2491 C CA . ILE A 1 296 ? 8.229 -15.536 -6.460 1.00 91.38 296 ILE A CA 1
ATOM 2492 C C . ILE A 1 296 ? 8.450 -16.761 -5.554 1.00 91.38 296 ILE A C 1
ATOM 2494 O O . ILE A 1 296 ? 8.018 -17.859 -5.920 1.00 91.38 296 ILE A O 1
ATOM 2498 N N . PRO A 1 297 ? 9.145 -16.600 -4.412 1.00 86.56 297 PRO A N 1
ATOM 2499 C CA . PRO A 1 297 ? 9.353 -17.686 -3.462 1.00 86.56 297 PRO A CA 1
ATOM 2500 C C . PRO A 1 297 ? 8.028 -18.290 -2.976 1.00 86.56 297 PRO A C 1
ATOM 2502 O O . PRO A 1 297 ? 7.045 -17.568 -2.809 1.00 86.56 297 PRO A O 1
ATOM 2505 N N . ASN A 1 298 ? 8.025 -19.609 -2.759 1.00 68.44 298 ASN A N 1
ATOM 2506 C CA . ASN A 1 298 ? 6.897 -20.332 -2.158 1.00 68.44 298 ASN A CA 1
ATOM 2507 C C . ASN A 1 298 ? 6.802 -20.096 -0.652 1.00 68.44 298 ASN A C 1
ATOM 2509 O O . ASN A 1 298 ? 7.880 -20.089 -0.013 1.00 68.44 298 ASN A O 1
#

Solvent-accessible surface area (backbone atoms only — not comparable to full-atom values): 16648 Å² total; per-residue (Å²): 137,80,52,73,47,73,57,99,88,47,45,24,52,63,91,44,75,61,85,79,81,84,78,62,59,54,41,46,58,52,84,41,37,31,16,66,28,59,89,44,76,68,90,74,57,23,55,52,44,49,70,57,45,44,63,52,52,54,48,49,39,52,50,51,49,46,42,31,75,75,64,73,40,75,57,70,81,79,36,50,86,69,65,72,91,70,44,41,24,68,42,63,70,40,74,67,39,57,59,44,19,75,34,81,59,45,43,42,33,34,33,62,32,36,75,93,34,43,69,39,30,51,50,22,54,55,32,48,62,75,50,78,55,50,58,39,37,41,34,32,19,69,37,69,68,39,41,57,53,51,60,73,66,59,54,90,44,56,46,83,40,57,44,73,83,68,54,46,74,74,57,56,74,49,49,86,82,38,56,74,66,32,44,54,46,34,42,52,34,49,50,54,51,48,50,45,67,78,37,71,76,42,67,44,41,28,41,35,47,28,81,45,75,50,92,61,60,69,53,64,58,53,75,76,35,74,92,46,44,66,40,79,38,71,55,91,69,55,72,73,54,28,73,58,45,24,56,36,42,68,50,46,35,33,35,31,65,46,72,68,28,52,51,50,34,50,51,52,27,53,47,22,72,74,52,26,42,93,61,75,41,75,92,78,71,44,21,33,51,28,24,53,64,72,65,64,80,132

InterPro domains:
  IPR029044 Nucleotide-diphospho-sugar transferases [G3DSA:3.90.550.10] (105-298)
  IPR029044 Nucleotide-diphospho-sugar transferases [SSF53448] (105-296)

Nearest PDB structures (foldseek):
  1ll0-assembly5_I  TM=7.104E-01  e=9.847E-08  Oryctolagus cuniculus
  1ll0-assembly3_F  TM=6.775E-01  e=1.675E-07  Oryctolagus cuniculus
  3v91-assembly1_A  TM=6.979E-01  e=4.571E-07  Oryctolagus cuniculus
  1fo8-assembly1_A  TM=5.183E-01  e=1.176E-03  Oryctolagus cuniculus
  1foa-assembly1_A  TM=5.224E-01  e=1.778E-03  Oryctolagus cuniculus

Organism: Bacillus cereus (NCBI:txid1396)

Mean predicted aligned error: 4.39 Å

Secondary structure (DSSP, 8-state):
---EEE-SS-EEETTEE------TT-EESSSSEEES-TTS--PPPHHHIIIIIHHHHHHHHHHHHHHHHHH---GGGGS--S-GGG-SSEEE--HHHHHHTT-TT-EEEEEEE-TTTHHHHHHHHHHHHTTT--EEEEEEESSHHHHHHHHHHT-TTEEEEEGGGT--HHHHHTGGGS-HHHHHHHHHHHHHHHHHHH-TT--EEEEE-TT---SS-THHHHHHHTTSSEEEEE----HHHHHHH-SEEEEEEEEESSHHHHHHHHHHHHHHHH---SS-BTTTTB-TTGGGGGG---

Foldseek 3Di:
DWDWDDDPPFIDGNNHTDDDDDQPCKAFADLFKIQSHQPAADDDQLLCCQPPVPVVSVVVNVVLVCCCPVVVDDSNVVHDPDDSVSRHRIGGRDPVLNLQSVHSLEAEEEEEDEPVLLVLLVQALVLQVVAVHRYAYEYAYADPVSVVVVVVVPRVRYDYDHNVLLDDPLLVVCVVVDDPVLSRLLCQLSSQLSCCVVCVSPFKYKYAYSNDHDPYNPSVQCVVPVVDQKDWAFDPDDPVVCQQQNRTDPRIMMGGSDPLSNVQSVVLSVVSSVPAHCDGDPVVSDYHSRRCVNVRDD